Protein AF-A0A026WUU4-F1 (afdb_monomer)

Foldseek 3Di:
DDDDDDDDDDDDDDDDDDDDDDDDDDDDDDDDDDDDDDDDDDDDCPPVVVVVVVVVVVVVVVVVVVVVVVVVVVVVVVVVVVVVVVVVVVVVVVVVVVVVVVVVVVVVVVVVVVVVVVVVVVVVVVVVVVVVVVVVVVVVVVVVVVVVVVVVVVVVVVVVVVVVCCVPPVVDDDDPDDPPPVVVVVVVVVVVVVVVVVVVVVLVVLCVVQVHPDSVCSVVSVVVVVVVVVVVVVVVVVVVVVVVVVVVVVVVVVVVVVVVVVVVVVVVVD

InterPro domains:
  IPR033192 Outer dynein arm-docking complex subunit 3 [PTHR46518] (151-267)

Organism: Ooceraea biroi (NCBI:txid2015173)

Sequence (270 aa):
MEGTATELRFSTRNTGCVPQADPPDIRYPLRHSIFNWTGRAPPDTTRENEEATERAALLSRDSTACATKRNLEEIIVTASEDNRIESLEVQLEHIRMMQIKANISRMKYRSVCSELKEKSVLYASSLKDLEDGIRRQESEIKRLQARSRAEQRVAERKMELERLERMIFYTRPRDDFEIRGKSRIQAQEVAIKDELARLEDAFVKLQNATGVSRSEEVLGRFLSQQSTKDSLQKMRAATEQEKMVLEKKRQELTAEIETRKFSETKSAEQ

Solvent-accessible surface area (backbone atoms only — not comparable to full-atom values): 16017 Å² total; per-residue (Å²): 138,91,81,84,85,85,82,86,80,86,80,89,81,88,83,77,86,82,84,84,82,81,82,86,86,82,84,78,82,90,74,92,74,93,75,87,90,73,92,73,83,84,74,93,50,78,64,61,52,50,54,48,52,51,51,50,51,49,53,50,52,51,52,51,52,52,52,52,50,53,55,51,54,51,52,52,50,51,54,54,50,52,55,49,51,54,53,49,52,55,52,49,51,52,50,50,53,51,51,51,53,51,49,52,52,51,51,53,50,50,51,53,52,50,54,52,51,52,52,52,52,52,51,53,52,53,51,50,55,49,53,56,47,50,57,51,50,54,53,48,51,54,51,50,52,54,49,54,56,51,50,51,55,50,52,54,50,51,54,51,49,51,54,50,46,54,65,57,55,76,74,47,93,85,84,83,69,74,77,68,53,60,62,57,52,54,58,52,52,54,55,52,52,55,52,51,55,54,51,50,55,52,45,53,53,47,17,65,74,68,74,40,95,45,74,81,50,41,61,58,52,51,55,52,51,48,52,50,50,54,51,51,51,51,49,52,53,50,53,51,52,52,49,52,53,52,53,50,50,52,52,52,52,50,53,51,51,50,56,48,55,59,48,52,56,61,63,71,75,110

Radius of gyration: 61.89 Å; Cα contacts (8 Å, |Δi|>4): 16; chains: 1; bounding box: 118×83×167 Å

Secondary structure (DSSP, 8-state):
----------------PPPPPPPP--PPP-----------PPP--HHHHHHHHHHHHHHHHHHHHHHHHHHHHHHHHHHHHHHHHHHHHHHHHHHHHHHHHHHHHHHHHHHHHHHHHHHHHHHHHHHHHHHHHHHHHHHHHHHHHHHHHHHHHHHHHHHHHHHHHHHHHTTS---SSHHHHHHHHHHHHHHHHHHHHHHHHHHHHHHHHHT-SSHHHHHHHHHHHHHHHHHHHHHHHHHHHHHHHHHHHHHHHHHHHHHHHHHHHHHH--

pLDDT: mean 81.05, std 20.59, range [36.19, 98.81]

Structure (mmCIF, N/CA/C/O backbone):
data_AF-A0A026WUU4-F1
#
_entry.id   AF-A0A026WUU4-F1
#
loop_
_atom_site.group_PDB
_atom_site.id
_atom_site.type_symbol
_atom_site.label_atom_id
_atom_site.label_alt_id
_atom_site.label_comp_id
_atom_site.label_asym_id
_atom_site.label_entity_id
_atom_site.label_seq_id
_atom_site.pdbx_PDB_ins_code
_atom_site.Cartn_x
_atom_site.Cartn_y
_atom_site.Cartn_z
_atom_site.occupancy
_atom_site.B_iso_or_equiv
_atom_site.auth_seq_id
_atom_site.auth_comp_id
_atom_site.auth_asym_id
_atom_site.auth_atom_id
_atom_site.pdbx_PDB_model_num
ATOM 1 N N . MET A 1 1 ? 7.998 -18.751 -12.412 1.00 43.72 1 MET A N 1
ATOM 2 C CA . MET A 1 1 ? 8.009 -18.159 -13.764 1.00 43.72 1 MET A CA 1
ATOM 3 C C . MET A 1 1 ? 9.436 -17.771 -14.060 1.00 43.72 1 MET A C 1
ATOM 5 O O . MET A 1 1 ? 9.973 -16.887 -13.407 1.00 43.72 1 MET A O 1
ATOM 9 N N . GLU A 1 2 ? 10.061 -18.572 -14.911 1.00 42.28 2 GLU A N 1
ATOM 10 C CA . GLU A 1 2 ? 11.483 -18.554 -15.238 1.00 42.28 2 GLU A CA 1
ATOM 11 C C . GLU A 1 2 ? 11.794 -17.399 -16.198 1.00 42.28 2 GLU A C 1
ATOM 13 O O . GLU A 1 2 ? 11.025 -17.131 -17.120 1.00 42.28 2 GLU A O 1
ATOM 18 N N . GLY A 1 3 ? 12.909 -16.704 -15.967 1.00 47.38 3 GLY A N 1
ATOM 19 C CA . GLY A 1 3 ? 13.415 -15.633 -16.822 1.00 47.38 3 GLY A CA 1
ATOM 20 C C . GLY A 1 3 ? 14.877 -15.901 -17.152 1.00 47.38 3 GLY A C 1
ATOM 21 O O . GLY A 1 3 ? 15.753 -15.735 -16.310 1.00 47.38 3 GLY A O 1
ATOM 22 N N . THR A 1 4 ? 15.102 -16.374 -18.370 1.00 44.12 4 THR A N 1
ATOM 23 C CA . THR A 1 4 ? 16.356 -16.860 -18.953 1.00 44.12 4 THR A CA 1
ATOM 24 C C . THR A 1 4 ? 17.408 -15.763 -19.142 1.00 44.12 4 THR A C 1
ATOM 26 O O . THR A 1 4 ? 17.148 -14.742 -19.779 1.00 44.12 4 THR A O 1
ATOM 29 N N . ALA A 1 5 ? 18.624 -16.015 -18.650 1.00 44.19 5 ALA A N 1
ATOM 30 C CA . ALA A 1 5 ? 19.824 -15.233 -18.933 1.00 44.19 5 ALA A CA 1
ATOM 31 C C . ALA A 1 5 ? 20.331 -15.524 -20.358 1.00 44.19 5 ALA A C 1
ATOM 33 O O . ALA A 1 5 ? 20.432 -16.682 -20.754 1.00 44.19 5 ALA A O 1
ATOM 34 N N . THR A 1 6 ? 20.646 -14.480 -21.130 1.00 53.59 6 THR A N 1
ATOM 35 C CA . THR A 1 6 ? 21.258 -14.612 -22.464 1.00 53.59 6 THR A CA 1
ATOM 36 C C . THR A 1 6 ? 22.729 -14.217 -22.384 1.00 53.59 6 THR A C 1
ATOM 38 O O . THR A 1 6 ? 23.068 -13.072 -22.093 1.00 53.59 6 THR A O 1
ATOM 41 N N . GLU A 1 7 ? 23.582 -15.206 -22.620 1.00 37.97 7 GLU A N 1
ATOM 42 C CA . GLU A 1 7 ? 25.041 -15.163 -22.609 1.00 37.97 7 GLU A CA 1
ATOM 43 C C . GLU A 1 7 ? 25.550 -14.786 -24.017 1.00 37.97 7 GLU A C 1
ATOM 45 O O . GLU A 1 7 ? 25.205 -15.435 -25.005 1.00 37.97 7 GLU A O 1
ATOM 50 N N . LEU A 1 8 ? 26.351 -13.722 -24.137 1.00 42.88 8 LEU A N 1
ATOM 51 C CA . LEU A 1 8 ? 26.967 -13.295 -25.401 1.00 42.88 8 LEU A CA 1
ATOM 52 C C . LEU A 1 8 ? 28.378 -13.890 -25.519 1.00 42.88 8 LEU A C 1
ATOM 54 O O . LEU A 1 8 ? 29.322 -13.407 -24.896 1.00 42.88 8 LEU A O 1
ATOM 58 N N . ARG A 1 9 ? 28.524 -14.932 -26.348 1.00 37.19 9 ARG A N 1
ATOM 59 C CA . ARG A 1 9 ? 29.822 -15.474 -26.781 1.00 37.19 9 ARG A CA 1
ATOM 60 C C . ARG A 1 9 ? 30.394 -14.630 -27.922 1.00 37.19 9 ARG A C 1
ATOM 62 O O . ARG A 1 9 ? 29.775 -14.512 -28.977 1.00 37.19 9 ARG A O 1
ATOM 69 N N . PHE A 1 10 ? 31.605 -14.108 -27.739 1.00 36.19 10 PHE A N 1
ATOM 70 C CA . PHE A 1 10 ? 32.418 -13.560 -28.824 1.00 36.19 10 PHE A CA 1
ATOM 71 C C . PHE A 1 10 ? 33.087 -14.702 -29.600 1.00 36.19 10 PHE A C 1
ATOM 73 O O . PHE A 1 10 ? 33.867 -15.475 -29.049 1.00 36.19 10 PHE A O 1
ATOM 80 N N . SER A 1 11 ? 32.762 -14.800 -30.890 1.00 40.81 11 SER A N 1
ATOM 81 C CA . SER A 1 11 ? 33.399 -15.693 -31.857 1.00 40.81 11 SER A CA 1
ATOM 82 C C . SER A 1 11 ? 34.558 -14.954 -32.522 1.00 40.81 11 SER A C 1
ATOM 84 O O . SER A 1 11 ? 34.339 -14.011 -33.280 1.00 40.81 11 SER A O 1
ATOM 86 N N . THR A 1 12 ? 35.787 -15.401 -32.286 1.00 45.81 12 THR A N 1
ATOM 87 C CA . THR A 1 12 ? 36.952 -15.028 -33.093 1.00 45.81 12 THR A CA 1
ATOM 88 C C . THR A 1 12 ? 36.853 -15.721 -34.452 1.00 45.81 12 THR A C 1
ATOM 90 O O . THR A 1 12 ? 36.619 -16.929 -34.525 1.00 45.81 12 THR A O 1
ATOM 93 N N . ARG A 1 13 ? 36.992 -14.970 -35.552 1.00 41.00 13 ARG A N 1
ATOM 94 C CA . ARG A 1 13 ? 37.201 -15.552 -36.882 1.00 41.00 13 ARG A CA 1
ATOM 95 C C . ARG A 1 13 ? 38.549 -15.147 -37.448 1.00 41.00 13 ARG A C 1
ATOM 97 O O . ARG A 1 13 ? 38.903 -13.979 -37.535 1.00 41.00 13 ARG A O 1
ATOM 104 N N . ASN A 1 14 ? 39.228 -16.220 -37.805 1.00 43.28 14 ASN A N 1
ATOM 105 C CA . ASN A 1 14 ? 40.474 -16.394 -38.504 1.00 43.28 14 ASN A CA 1
ATOM 106 C C . ASN A 1 14 ? 40.267 -16.103 -40.003 1.00 43.28 14 ASN A C 1
ATOM 108 O O . ASN A 1 14 ? 39.332 -16.643 -40.595 1.00 43.28 14 ASN A O 1
ATOM 112 N N . THR A 1 15 ? 41.139 -15.305 -40.610 1.00 45.88 15 THR A N 1
ATOM 113 C CA . THR A 1 15 ? 41.332 -15.164 -42.066 1.00 45.88 15 THR A CA 1
ATOM 114 C C . THR A 1 15 ? 42.782 -14.715 -42.240 1.00 45.88 15 THR A C 1
ATOM 116 O O . THR A 1 15 ? 43.185 -13.761 -41.589 1.00 45.88 15 THR A O 1
ATOM 119 N N . GLY A 1 16 ? 43.654 -15.310 -43.034 1.00 38.50 16 GLY A N 1
ATOM 120 C CA . GLY A 1 16 ? 43.516 -16.257 -44.129 1.00 38.50 16 GLY A CA 1
ATOM 121 C C . GLY A 1 16 ? 44.772 -16.048 -44.980 1.00 38.50 16 GLY A C 1
ATOM 122 O O . GLY A 1 16 ? 45.159 -14.911 -45.232 1.00 38.50 16 GLY A O 1
ATOM 123 N N . CYS A 1 17 ? 45.458 -17.138 -45.306 1.00 40.59 17 CYS A N 1
ATOM 124 C CA . CYS A 1 17 ? 46.763 -17.185 -45.957 1.00 40.59 17 CYS A CA 1
ATOM 125 C C . CYS A 1 17 ? 46.821 -16.427 -47.297 1.00 40.59 17 CYS A C 1
ATOM 127 O O . CYS A 1 17 ? 45.909 -16.524 -48.115 1.00 40.59 17 CYS A O 1
ATOM 129 N N . VAL A 1 18 ? 47.941 -15.741 -47.533 1.00 51.62 18 VAL A N 1
ATOM 130 C CA . VAL A 1 18 ? 48.331 -15.170 -48.831 1.00 51.62 18 VAL A CA 1
ATOM 131 C C . VAL A 1 18 ? 48.914 -16.293 -49.704 1.00 51.62 18 VAL A C 1
ATOM 133 O O . VAL A 1 18 ? 49.783 -17.016 -49.213 1.00 51.62 18 VAL A O 1
ATOM 136 N N . PRO A 1 19 ? 48.496 -16.469 -50.972 1.00 49.97 19 PRO A N 1
ATOM 137 C CA . PRO A 1 19 ? 49.171 -17.380 -51.884 1.00 49.97 19 PRO A CA 1
ATOM 138 C C . PRO A 1 19 ? 50.425 -16.730 -52.481 1.00 49.97 19 PRO A C 1
ATOM 140 O O . PRO A 1 19 ? 50.387 -15.625 -53.020 1.00 49.97 19 PRO A O 1
ATOM 143 N N . GLN A 1 20 ? 51.533 -17.457 -52.381 1.00 47.34 20 GLN A N 1
ATOM 144 C CA . GLN A 1 20 ? 52.821 -17.171 -52.999 1.00 47.34 20 GLN A CA 1
ATOM 145 C C . GLN A 1 20 ? 52.765 -17.600 -54.473 1.00 47.34 20 GLN A C 1
ATOM 147 O O . GLN A 1 20 ? 52.447 -18.749 -54.767 1.00 47.34 20 GLN A O 1
ATOM 152 N N . ALA A 1 21 ? 53.008 -16.666 -55.394 1.00 43.59 21 ALA A N 1
ATOM 153 C CA . ALA A 1 21 ? 53.047 -16.937 -56.827 1.00 43.59 21 ALA A CA 1
ATOM 154 C C . ALA A 1 21 ? 54.457 -17.390 -57.245 1.00 43.59 21 ALA A C 1
ATOM 156 O O . ALA A 1 21 ? 55.432 -16.671 -57.019 1.00 43.59 21 ALA A O 1
ATOM 157 N N . ASP A 1 22 ? 54.546 -18.572 -57.854 1.00 49.81 22 ASP A N 1
ATOM 158 C CA . ASP A 1 22 ? 55.762 -19.106 -58.471 1.00 49.81 22 ASP A CA 1
ATOM 159 C C . ASP A 1 22 ? 56.099 -18.370 -59.789 1.00 49.81 22 ASP A C 1
ATOM 161 O O . ASP A 1 22 ? 55.190 -17.966 -60.523 1.00 49.81 22 ASP A O 1
ATOM 165 N N . PRO A 1 23 ? 57.389 -18.206 -60.141 1.00 58.97 23 PRO A N 1
ATOM 166 C CA . PRO A 1 23 ? 57.804 -17.633 -61.421 1.00 58.97 23 PRO A CA 1
ATOM 167 C C . PRO A 1 23 ? 57.721 -18.665 -62.567 1.00 58.97 23 PRO A C 1
ATOM 169 O O . PRO A 1 23 ? 57.939 -19.857 -62.338 1.00 58.97 23 PRO A O 1
ATOM 172 N N . PRO A 1 24 ? 57.464 -18.246 -63.822 1.00 51.00 24 PRO A N 1
ATOM 173 C CA . PRO A 1 24 ? 57.418 -19.170 -64.948 1.00 51.00 24 PRO A CA 1
ATOM 174 C C . PRO A 1 24 ? 58.821 -19.625 -65.382 1.00 51.00 24 PRO A C 1
ATOM 176 O O . PRO A 1 24 ? 59.702 -18.822 -65.691 1.00 51.00 24 PRO A O 1
ATOM 179 N N . ASP A 1 25 ? 58.975 -20.945 -65.449 1.00 50.34 25 ASP A N 1
ATOM 180 C CA . ASP A 1 25 ? 60.107 -21.691 -65.998 1.00 50.34 25 ASP A CA 1
ATOM 181 C C . ASP A 1 25 ? 60.058 -21.634 -67.541 1.00 50.34 25 ASP A C 1
ATOM 183 O O . ASP A 1 25 ? 59.222 -22.284 -68.173 1.00 50.34 25 ASP A O 1
ATOM 187 N N . ILE A 1 26 ? 60.918 -20.825 -68.174 1.00 44.50 26 ILE A N 1
ATOM 188 C CA . ILE A 1 26 ? 61.037 -20.763 -69.642 1.00 44.50 26 ILE A CA 1
ATOM 189 C C . ILE A 1 26 ? 62.287 -21.535 -70.075 1.00 44.50 26 ILE A C 1
ATOM 191 O O . ILE A 1 26 ? 63.388 -20.994 -70.177 1.00 44.50 26 ILE A O 1
ATOM 195 N N . ARG A 1 27 ? 62.096 -22.823 -70.378 1.00 43.31 27 ARG A N 1
ATOM 196 C CA . ARG A 1 27 ? 63.053 -23.633 -71.144 1.00 43.31 27 ARG A CA 1
ATOM 197 C C . ARG A 1 27 ? 62.927 -23.312 -72.633 1.00 43.31 27 ARG A C 1
ATOM 199 O O . ARG A 1 27 ? 61.901 -23.603 -73.242 1.00 43.31 27 ARG A O 1
ATOM 206 N N . TYR A 1 28 ? 63.996 -22.809 -73.245 1.00 44.69 28 TYR A N 1
ATOM 207 C CA . TYR A 1 28 ? 64.154 -22.801 -74.702 1.00 44.69 28 TYR A CA 1
ATOM 208 C C . TYR A 1 28 ? 64.935 -24.046 -75.157 1.00 44.69 28 TYR A C 1
ATOM 210 O O . TYR A 1 28 ? 65.997 -24.326 -74.597 1.00 44.69 28 TYR A O 1
ATOM 218 N N . PRO A 1 29 ? 64.487 -24.786 -76.187 1.00 50.53 29 PRO A N 1
ATOM 219 C CA . PRO A 1 29 ? 65.320 -25.788 -76.837 1.00 50.53 29 PRO A CA 1
ATOM 220 C C . PRO A 1 29 ? 66.257 -25.134 -77.865 1.00 50.53 29 PRO A C 1
ATOM 222 O O . PRO A 1 29 ? 65.811 -24.455 -78.791 1.00 50.53 29 PRO A O 1
ATOM 225 N N . LEU A 1 30 ? 67.561 -25.408 -77.739 1.00 50.12 30 LEU A N 1
ATOM 226 C CA . LEU A 1 30 ? 68.532 -25.229 -78.818 1.00 50.12 30 LEU A CA 1
ATOM 227 C C . LEU A 1 30 ? 68.093 -26.063 -80.032 1.00 50.12 30 LEU A C 1
ATOM 229 O O . LEU A 1 30 ? 68.140 -27.293 -79.996 1.00 50.12 30 LEU A O 1
ATOM 233 N N . ARG A 1 31 ? 67.744 -25.405 -81.141 1.00 41.53 31 ARG A N 1
ATOM 234 C CA . ARG A 1 31 ? 67.799 -26.015 -82.473 1.00 41.53 31 ARG A CA 1
ATOM 235 C C . ARG A 1 31 ? 68.904 -25.350 -83.276 1.00 41.53 31 ARG A C 1
ATOM 237 O O . ARG A 1 31 ? 68.814 -24.188 -83.651 1.00 41.53 31 ARG A O 1
ATOM 244 N N . HIS A 1 32 ? 69.941 -26.138 -83.530 1.00 45.38 32 HIS A N 1
ATOM 245 C CA . HIS A 1 32 ? 70.916 -25.891 -84.577 1.00 45.38 32 HIS A CA 1
ATOM 246 C C . HIS A 1 32 ? 70.192 -25.912 -85.927 1.00 45.38 32 HIS A C 1
ATOM 248 O O . HIS A 1 32 ? 69.568 -26.913 -86.276 1.00 45.38 32 HIS A O 1
ATOM 254 N N . SER A 1 33 ? 70.294 -24.823 -86.685 1.00 41.16 33 SER A N 1
ATOM 255 C CA . SER A 1 33 ? 69.996 -24.818 -88.114 1.00 41.16 33 SER A CA 1
ATOM 256 C C . SER A 1 33 ? 71.178 -24.194 -88.837 1.00 41.16 33 SER A C 1
ATOM 258 O O . SER A 1 33 ? 71.424 -22.995 -88.754 1.00 41.16 33 SER A O 1
ATOM 260 N N . ILE A 1 34 ? 71.921 -25.058 -89.518 1.00 47.62 34 ILE A N 1
ATOM 261 C CA . ILE A 1 34 ? 72.961 -24.727 -90.485 1.00 47.62 34 ILE A CA 1
ATOM 262 C C . ILE A 1 34 ? 72.256 -24.056 -91.668 1.00 47.62 34 ILE A C 1
ATOM 264 O O . ILE A 1 34 ? 71.365 -24.661 -92.264 1.00 47.62 34 ILE A O 1
ATOM 268 N N . PHE A 1 35 ? 72.621 -22.817 -92.001 1.00 38.09 35 PHE A N 1
ATOM 269 C CA . PHE A 1 35 ? 72.158 -22.165 -93.225 1.00 38.09 35 PHE A CA 1
ATOM 270 C C . PHE A 1 35 ? 73.345 -21.597 -93.998 1.00 38.09 35 PHE A C 1
ATOM 272 O O . PHE A 1 35 ? 74.194 -20.893 -93.453 1.00 38.09 35 PHE A O 1
ATOM 279 N N . ASN A 1 36 ? 73.402 -21.987 -95.268 1.00 44.12 36 ASN A N 1
ATOM 280 C CA . ASN A 1 36 ? 74.506 -21.760 -96.185 1.00 44.12 36 ASN A CA 1
ATOM 281 C C . ASN A 1 36 ? 74.718 -20.273 -96.484 1.00 44.12 36 ASN A C 1
ATOM 283 O O . ASN A 1 36 ? 73.794 -19.546 -96.845 1.00 44.12 36 ASN A O 1
ATOM 287 N N . TRP A 1 37 ? 75.982 -19.869 -96.393 1.00 38.69 37 TRP A N 1
ATOM 288 C CA . TRP A 1 37 ? 76.514 -18.600 -96.866 1.00 38.69 37 TRP A CA 1
ATOM 289 C C . TRP A 1 37 ? 76.716 -18.682 -98.384 1.00 38.69 37 TRP A C 1
ATOM 291 O O . TRP A 1 37 ? 77.588 -19.406 -98.862 1.00 38.69 37 TRP A O 1
ATOM 301 N N . THR A 1 38 ? 75.936 -17.927 -99.154 1.00 40.34 38 THR A N 1
ATOM 302 C CA . THR A 1 38 ? 76.287 -17.583 -100.537 1.00 40.34 38 THR A CA 1
ATOM 303 C C . THR A 1 38 ? 76.313 -16.074 -100.657 1.00 40.34 38 THR A C 1
ATOM 305 O O . THR A 1 38 ? 75.294 -15.412 -100.456 1.00 40.34 38 THR A O 1
ATOM 308 N N . GLY A 1 39 ? 77.504 -15.553 -100.946 1.00 47.62 39 GLY A N 1
ATOM 309 C CA . GLY A 1 39 ? 77.784 -14.133 -101.048 1.00 47.62 39 GLY A CA 1
ATOM 310 C C . GLY A 1 39 ? 76.880 -13.418 -102.046 1.00 47.62 39 GLY A C 1
ATOM 311 O O . GLY A 1 39 ? 76.666 -13.868 -103.173 1.00 47.62 39 GLY A O 1
ATOM 312 N N . ARG A 1 40 ? 76.392 -12.257 -101.620 1.00 40.72 40 ARG A N 1
ATOM 313 C CA . ARG A 1 40 ? 75.888 -11.207 -102.496 1.00 40.72 40 ARG A CA 1
ATOM 314 C C . ARG A 1 40 ? 76.276 -9.863 -101.872 1.00 40.72 40 ARG A C 1
ATOM 316 O O . ARG A 1 40 ? 76.184 -9.699 -100.660 1.00 40.72 40 ARG A O 1
ATOM 323 N N . ALA A 1 41 ? 76.815 -8.982 -102.709 1.00 47.00 41 ALA A N 1
ATOM 324 C CA . ALA A 1 41 ? 77.434 -7.708 -102.354 1.00 47.00 41 ALA A CA 1
ATOM 325 C C . ALA A 1 41 ? 76.510 -6.783 -101.528 1.00 47.00 41 ALA A C 1
ATOM 327 O O . ALA A 1 41 ? 75.294 -6.819 -101.735 1.00 47.00 41 ALA A O 1
ATOM 328 N N . PRO A 1 42 ? 77.068 -5.950 -100.628 1.00 49.34 42 PRO A N 1
ATOM 329 C CA . PRO A 1 42 ? 76.290 -5.033 -99.802 1.00 49.34 42 PRO A CA 1
ATOM 330 C C . PRO A 1 42 ? 75.793 -3.842 -100.641 1.00 49.34 42 PRO A C 1
ATOM 332 O O . PRO A 1 42 ? 76.607 -3.210 -101.319 1.00 49.34 42 PRO A O 1
ATOM 335 N N . PRO A 1 43 ? 74.492 -3.502 -100.617 1.00 49.03 43 PRO A N 1
ATOM 336 C CA . PRO A 1 43 ? 74.054 -2.164 -100.977 1.00 49.03 43 PRO A CA 1
ATOM 337 C C . PRO A 1 43 ? 74.395 -1.189 -99.835 1.00 49.03 43 PRO A C 1
ATOM 339 O O . PRO A 1 43 ? 74.596 -1.586 -98.690 1.00 49.03 43 PRO A O 1
ATOM 342 N N . ASP A 1 44 ? 74.508 0.088 -100.168 1.00 52.44 44 ASP A N 1
ATOM 343 C CA . ASP A 1 44 ? 74.914 1.182 -99.286 1.00 52.44 44 ASP A CA 1
ATOM 344 C C . ASP A 1 44 ? 73.816 1.483 -98.235 1.00 52.44 44 ASP A C 1
ATOM 346 O O . ASP A 1 44 ? 72.840 2.173 -98.518 1.00 52.44 44 ASP A O 1
ATOM 350 N N . THR A 1 45 ? 73.915 0.892 -97.034 1.00 52.16 45 THR A N 1
ATOM 351 C CA . THR A 1 45 ? 72.855 0.884 -95.992 1.00 52.16 45 THR A CA 1
ATOM 352 C C . THR A 1 45 ? 73.097 1.832 -94.810 1.00 52.16 45 THR A C 1
ATOM 354 O O . THR A 1 45 ? 72.454 1.696 -93.769 1.00 52.16 45 THR A O 1
ATOM 357 N N . THR A 1 46 ? 74.022 2.789 -94.911 1.00 52.12 46 THR A N 1
ATOM 358 C CA . THR A 1 46 ? 74.335 3.706 -93.790 1.00 52.12 46 THR A CA 1
ATOM 359 C C . THR A 1 46 ? 73.211 4.693 -93.472 1.00 52.12 46 THR A C 1
ATOM 361 O O . THR A 1 46 ? 73.129 5.171 -92.352 1.00 52.12 46 THR A O 1
ATOM 364 N N . ARG A 1 47 ? 72.298 4.950 -94.417 1.00 54.66 47 ARG A N 1
ATOM 365 C CA . ARG A 1 47 ? 71.135 5.822 -94.199 1.00 54.66 47 ARG A CA 1
ATOM 366 C C . ARG A 1 47 ? 69.883 5.065 -93.736 1.00 54.66 47 ARG A C 1
ATOM 368 O O . ARG A 1 47 ? 69.122 5.567 -92.919 1.00 54.66 47 ARG A O 1
ATOM 375 N N . GLU A 1 48 ? 69.678 3.838 -94.217 1.00 55.16 48 GLU A N 1
ATOM 376 C CA . GLU A 1 48 ? 68.535 3.008 -93.804 1.00 55.16 48 GLU A CA 1
ATOM 377 C C . GLU A 1 48 ? 68.703 2.440 -92.387 1.00 55.16 48 GLU A C 1
ATOM 379 O O . GLU A 1 48 ? 67.709 2.259 -91.683 1.00 55.16 48 GLU A O 1
ATOM 384 N N . ASN A 1 49 ? 69.941 2.184 -91.937 1.00 58.50 49 ASN A N 1
ATOM 385 C CA . ASN A 1 49 ? 70.185 1.719 -90.570 1.00 58.50 49 ASN A CA 1
ATOM 386 C C . ASN A 1 49 ? 69.969 2.830 -89.524 1.00 58.50 49 ASN A C 1
ATOM 388 O O . ASN A 1 49 ? 69.449 2.535 -88.450 1.00 58.50 49 ASN A O 1
ATOM 392 N N . GLU A 1 50 ? 70.281 4.084 -89.866 1.00 61.69 50 GLU A N 1
ATOM 393 C CA . GLU A 1 50 ? 70.122 5.261 -89.014 1.00 61.69 50 GLU A CA 1
ATOM 394 C C . GLU A 1 50 ? 68.632 5.590 -88.867 1.00 61.69 50 GLU A C 1
ATOM 396 O O . GLU A 1 50 ? 68.123 5.679 -87.746 1.00 61.69 50 GLU A O 1
ATOM 401 N N . GLU A 1 51 ? 67.888 5.580 -89.982 1.00 65.00 51 GLU A N 1
ATOM 402 C CA . GLU A 1 51 ? 66.424 5.678 -89.977 1.00 65.00 51 GLU A CA 1
ATOM 403 C C . GLU A 1 51 ? 65.762 4.517 -89.209 1.00 65.00 51 GLU A C 1
ATOM 405 O O . GLU A 1 51 ? 64.765 4.723 -88.515 1.00 65.00 51 GLU A O 1
ATOM 410 N N . ALA A 1 52 ? 66.298 3.293 -89.283 1.00 68.25 52 ALA A N 1
ATOM 411 C CA . ALA A 1 52 ? 65.777 2.158 -88.519 1.00 68.25 52 ALA A CA 1
ATOM 412 C C . ALA A 1 52 ? 66.039 2.302 -87.009 1.00 68.25 52 ALA A C 1
ATOM 414 O O . ALA A 1 52 ? 65.153 2.001 -86.205 1.00 68.25 52 ALA A O 1
ATOM 415 N N . THR A 1 53 ? 67.213 2.800 -86.610 1.00 72.25 53 THR A N 1
ATOM 416 C CA . THR A 1 53 ? 67.523 3.083 -85.201 1.00 72.25 53 THR A CA 1
ATOM 417 C C . THR A 1 53 ? 66.715 4.251 -84.645 1.00 72.25 53 THR A C 1
ATOM 419 O O . THR A 1 53 ? 66.223 4.155 -83.521 1.00 72.25 53 THR A O 1
ATOM 422 N N . GLU A 1 54 ? 66.488 5.311 -85.425 1.00 71.38 54 GLU A N 1
ATOM 423 C CA . GLU A 1 54 ? 65.627 6.426 -85.021 1.00 71.38 54 GLU A CA 1
ATOM 424 C C . GLU A 1 54 ? 64.167 5.987 -84.883 1.00 71.38 54 GLU A C 1
ATOM 426 O O . GLU A 1 54 ? 63.522 6.298 -83.881 1.00 71.38 54 GLU A O 1
ATOM 431 N N . ARG A 1 55 ? 63.648 5.182 -85.821 1.00 73.69 55 ARG A N 1
ATOM 432 C CA . ARG A 1 55 ? 62.297 4.605 -85.715 1.00 73.69 55 ARG A CA 1
ATOM 433 C C . ARG A 1 55 ? 62.169 3.665 -84.516 1.00 73.69 55 ARG A C 1
ATOM 435 O O . ARG A 1 55 ? 61.153 3.710 -83.828 1.00 73.69 55 ARG A O 1
ATOM 442 N N . ALA A 1 56 ? 63.184 2.856 -84.213 1.00 72.81 56 ALA A N 1
ATOM 443 C CA . ALA A 1 56 ? 63.189 2.005 -83.021 1.00 72.81 56 ALA A CA 1
ATOM 444 C C . ALA A 1 56 ? 63.232 2.824 -81.717 1.00 72.81 56 ALA A C 1
ATOM 446 O O . ALA A 1 56 ? 62.528 2.500 -80.758 1.00 72.81 56 ALA A O 1
ATOM 447 N N . ALA A 1 57 ? 64.006 3.913 -81.680 1.00 72.00 57 ALA A N 1
ATOM 448 C CA . ALA A 1 57 ? 64.048 4.829 -80.543 1.00 72.00 57 ALA A CA 1
ATOM 449 C C . ALA A 1 57 ? 62.714 5.569 -80.349 1.00 72.00 57 ALA A C 1
ATOM 451 O O . ALA A 1 57 ? 62.260 5.710 -79.214 1.00 72.00 57 ALA A O 1
ATOM 452 N N . LEU A 1 58 ? 62.055 5.988 -81.435 1.00 69.69 58 LEU A N 1
ATOM 453 C CA . LEU A 1 58 ? 60.718 6.588 -81.397 1.00 69.69 58 LEU A CA 1
ATOM 454 C C . LEU A 1 58 ? 59.663 5.586 -80.917 1.00 69.69 58 LEU A C 1
ATOM 456 O O . LEU A 1 58 ? 58.933 5.894 -79.985 1.00 69.69 58 LEU A O 1
ATOM 460 N N . LEU A 1 59 ? 59.651 4.356 -81.438 1.00 70.06 59 LEU A N 1
ATOM 461 C CA . LEU A 1 59 ? 58.732 3.306 -80.980 1.00 70.06 59 LEU A CA 1
ATOM 462 C C . LEU A 1 59 ? 58.956 2.923 -79.506 1.00 70.06 59 LEU A C 1
ATOM 464 O O . LEU A 1 59 ? 57.999 2.643 -78.788 1.00 70.06 59 LEU A O 1
ATOM 468 N N . SER A 1 60 ? 60.203 2.939 -79.026 1.00 73.31 60 SER A N 1
ATOM 469 C CA . SER A 1 60 ? 60.532 2.724 -77.609 1.00 73.31 60 SER A CA 1
ATOM 470 C C . SER A 1 60 ? 60.062 3.887 -76.724 1.00 73.31 60 SER A C 1
ATOM 472 O O . SER A 1 60 ? 59.487 3.673 -75.651 1.00 73.31 60 SER A O 1
ATOM 474 N N . ARG A 1 61 ? 60.227 5.132 -77.190 1.00 69.31 61 ARG A N 1
ATOM 475 C CA . ARG A 1 61 ? 59.680 6.328 -76.528 1.00 69.31 61 ARG A CA 1
ATOM 476 C C . ARG A 1 61 ? 58.152 6.307 -76.499 1.00 69.31 61 ARG A C 1
ATOM 478 O O . ARG A 1 61 ? 57.568 6.583 -75.457 1.00 69.31 61 ARG A O 1
ATOM 485 N N . ASP A 1 62 ? 57.511 5.883 -77.580 1.00 71.50 62 ASP A N 1
ATOM 486 C CA . ASP A 1 62 ? 56.055 5.767 -77.659 1.00 71.50 62 ASP A CA 1
ATOM 487 C C . ASP A 1 62 ? 55.536 4.620 -76.779 1.00 71.50 62 ASP A C 1
ATOM 489 O O . ASP A 1 62 ? 54.522 4.766 -76.095 1.00 71.50 62 ASP A O 1
ATOM 493 N N . SER A 1 63 ? 56.261 3.499 -76.703 1.00 78.94 63 SER A N 1
ATOM 494 C CA . SER A 1 63 ? 55.934 2.374 -75.818 1.00 78.94 63 SER A CA 1
ATOM 495 C C . SER A 1 63 ? 56.072 2.739 -74.337 1.00 78.94 63 SER A C 1
ATOM 497 O O . SER A 1 63 ? 55.212 2.386 -73.528 1.00 78.94 63 SER A O 1
ATOM 499 N N . THR A 1 64 ? 57.132 3.460 -73.965 1.00 78.81 64 THR A N 1
ATOM 500 C CA . THR A 1 64 ? 57.333 3.934 -72.586 1.00 78.81 64 THR A CA 1
ATOM 501 C C . THR A 1 64 ? 56.306 5.000 -72.207 1.00 78.81 64 THR A C 1
ATOM 503 O O . THR A 1 64 ? 55.747 4.923 -71.116 1.00 78.81 64 THR A O 1
ATOM 506 N N . ALA A 1 65 ? 55.962 5.915 -73.119 1.00 79.69 65 ALA A N 1
ATOM 507 C CA . ALA A 1 65 ? 54.880 6.883 -72.928 1.00 79.69 65 ALA A CA 1
ATOM 508 C C . ALA A 1 65 ? 53.501 6.209 -72.781 1.00 79.69 65 ALA A C 1
ATOM 510 O O . ALA A 1 65 ? 52.684 6.613 -71.953 1.00 79.69 65 ALA A O 1
ATOM 511 N N . CYS A 1 66 ? 53.237 5.143 -73.542 1.00 79.88 66 CYS A N 1
ATOM 512 C CA . CYS A 1 66 ? 52.006 4.366 -73.404 1.00 79.88 66 CYS A CA 1
ATOM 513 C C . CYS A 1 66 ? 51.935 3.605 -72.070 1.00 79.88 66 CYS A C 1
ATOM 515 O O . CYS A 1 66 ? 50.851 3.470 -71.504 1.00 79.88 66 CYS A O 1
ATOM 517 N N . ALA A 1 67 ? 53.060 3.099 -71.560 1.00 80.88 67 ALA A N 1
ATOM 518 C CA . ALA A 1 67 ? 53.115 2.430 -70.261 1.00 80.88 67 ALA A CA 1
ATOM 519 C C . ALA A 1 67 ? 52.918 3.417 -69.097 1.00 80.88 67 ALA A C 1
ATOM 521 O O . ALA A 1 67 ? 52.116 3.156 -68.203 1.00 80.88 67 ALA A O 1
ATOM 522 N N . THR A 1 68 ? 53.578 4.580 -69.132 1.00 86.25 68 THR A N 1
ATOM 523 C CA . THR A 1 68 ? 53.407 5.613 -68.096 1.00 86.25 68 THR A CA 1
ATOM 524 C C . THR A 1 68 ? 51.990 6.172 -68.077 1.00 86.25 68 THR A C 1
ATOM 526 O O . THR A 1 68 ? 51.439 6.363 -66.996 1.00 86.25 68 THR A O 1
ATOM 529 N N . LYS A 1 69 ? 51.359 6.360 -69.243 1.00 88.56 69 LYS A N 1
ATOM 530 C CA . LYS A 1 69 ? 49.955 6.783 -69.333 1.00 88.56 69 LYS A CA 1
ATOM 531 C C . LYS A 1 69 ? 49.007 5.809 -68.623 1.00 88.56 69 LYS A C 1
ATOM 533 O O . LYS A 1 69 ? 48.203 6.257 -67.814 1.00 88.56 69 LYS A O 1
ATOM 538 N N . ARG A 1 70 ? 49.126 4.499 -68.876 1.00 84.94 70 ARG A N 1
ATOM 539 C CA . ARG A 1 70 ? 48.280 3.486 -68.212 1.00 84.94 70 ARG A CA 1
ATOM 540 C C . ARG A 1 70 ? 48.485 3.461 -66.698 1.00 84.94 70 ARG A C 1
ATOM 542 O O . ARG A 1 70 ? 47.509 3.430 -65.961 1.00 84.94 70 ARG A O 1
ATOM 549 N N . ASN A 1 71 ? 49.735 3.544 -66.240 1.00 87.25 71 ASN A N 1
ATOM 550 C CA . ASN A 1 71 ? 50.039 3.578 -64.807 1.00 87.25 71 ASN A CA 1
ATOM 551 C C . ASN A 1 71 ? 49.437 4.818 -64.125 1.00 87.25 71 ASN A C 1
ATOM 553 O O . ASN A 1 71 ? 48.939 4.732 -63.008 1.00 87.25 71 ASN A O 1
ATOM 557 N N . LEU A 1 72 ? 49.464 5.979 -64.788 1.00 87.50 72 LEU A N 1
ATOM 558 C CA . LEU A 1 72 ? 48.846 7.199 -64.263 1.00 87.50 72 LEU A CA 1
ATOM 559 C C . LEU A 1 72 ? 47.317 7.095 -64.217 1.00 87.50 72 LEU A C 1
ATOM 561 O O . LEU A 1 72 ? 46.715 7.543 -63.246 1.00 87.50 72 LEU A O 1
ATOM 565 N N . GLU A 1 73 ? 46.691 6.496 -65.233 1.00 89.38 73 GLU A N 1
ATOM 566 C CA . GLU A 1 73 ? 45.245 6.238 -65.247 1.00 89.38 73 GLU A CA 1
ATOM 567 C C . GLU A 1 73 ? 44.828 5.319 -64.087 1.00 89.38 73 GLU A C 1
ATOM 569 O O . GLU A 1 73 ? 43.855 5.620 -63.397 1.00 89.38 73 GLU A O 1
ATOM 574 N N . GLU A 1 74 ? 45.594 4.261 -63.809 1.00 89.56 74 GLU A N 1
ATOM 575 C CA . GLU A 1 74 ? 45.363 3.364 -62.669 1.00 89.56 74 GLU A CA 1
ATOM 576 C C . GLU A 1 74 ? 45.493 4.095 -61.324 1.00 89.56 74 GLU A C 1
ATOM 578 O O . GLU A 1 74 ? 44.597 4.004 -60.489 1.00 89.56 74 GLU A O 1
ATOM 583 N N . ILE A 1 75 ? 46.545 4.901 -61.136 1.00 89.94 75 ILE A N 1
ATOM 584 C CA . ILE A 1 75 ? 46.737 5.699 -59.912 1.00 89.94 75 ILE A CA 1
ATOM 585 C C . ILE A 1 75 ? 45.571 6.674 -59.691 1.00 89.94 75 ILE A C 1
ATOM 587 O O . ILE A 1 75 ? 45.124 6.845 -58.558 1.00 89.94 75 ILE A O 1
ATOM 591 N N . ILE A 1 76 ? 45.063 7.308 -60.753 1.00 89.81 76 ILE A N 1
ATOM 592 C CA . ILE A 1 76 ? 43.920 8.230 -60.664 1.00 89.81 76 ILE A CA 1
ATOM 593 C C . ILE A 1 76 ? 42.652 7.486 -60.234 1.00 89.81 76 ILE A C 1
ATOM 595 O O . ILE A 1 76 ? 41.910 7.994 -59.391 1.00 89.81 76 ILE A O 1
ATOM 599 N N . VAL A 1 77 ? 42.403 6.295 -60.790 1.00 91.12 77 VAL A N 1
ATOM 600 C CA . VAL A 1 77 ? 41.246 5.471 -60.412 1.00 91.12 77 VAL A CA 1
ATOM 601 C C . VAL A 1 77 ? 41.352 5.049 -58.949 1.00 91.12 77 VAL A C 1
ATOM 603 O O . VAL A 1 77 ? 40.425 5.334 -58.192 1.00 91.12 77 VAL A O 1
ATOM 606 N N . THR A 1 78 ? 42.486 4.492 -58.519 1.00 90.06 78 THR A N 1
ATOM 607 C CA . THR A 1 78 ? 42.703 4.080 -57.122 1.00 90.06 78 THR A CA 1
ATOM 608 C C . THR A 1 78 ? 42.550 5.258 -56.160 1.00 90.06 78 THR A C 1
ATOM 610 O O . THR A 1 78 ? 41.793 5.176 -55.199 1.00 90.06 78 THR A O 1
ATOM 613 N N . ALA A 1 79 ? 43.148 6.415 -56.469 1.00 89.94 79 ALA A N 1
ATOM 614 C CA . ALA A 1 79 ? 42.982 7.618 -55.654 1.00 89.94 79 ALA A CA 1
ATOM 615 C C . ALA A 1 79 ? 41.516 8.093 -55.593 1.00 89.94 79 ALA A C 1
ATOM 617 O O . ALA A 1 79 ? 41.070 8.630 -54.578 1.00 89.94 79 ALA A O 1
ATOM 618 N N . SER A 1 80 ? 40.737 7.915 -56.665 1.00 91.81 80 SER A N 1
ATOM 619 C CA . SER A 1 80 ? 39.305 8.245 -56.664 1.00 91.81 80 SER A CA 1
ATOM 620 C C . SER A 1 80 ? 38.486 7.304 -55.771 1.00 91.81 80 SER A C 1
ATOM 622 O O . SER A 1 80 ? 37.545 7.748 -55.108 1.00 91.81 80 SER A O 1
ATOM 624 N N . GLU A 1 81 ? 38.860 6.026 -55.717 1.00 93.38 81 GLU A N 1
ATOM 625 C CA . GLU A 1 81 ? 38.229 5.021 -54.863 1.00 93.38 81 GLU A CA 1
ATOM 626 C C . GLU A 1 81 ? 38.583 5.242 -53.391 1.00 93.38 81 GLU A C 1
ATOM 628 O O . GLU A 1 81 ? 37.682 5.236 -52.552 1.00 93.38 81 GLU A O 1
ATOM 633 N N . ASP A 1 82 ? 39.842 5.556 -53.087 1.00 93.38 82 ASP A N 1
ATOM 634 C CA . ASP A 1 82 ? 40.304 5.873 -51.732 1.00 93.38 82 ASP A CA 1
ATOM 635 C C . ASP A 1 82 ? 39.557 7.085 -51.149 1.00 93.38 82 ASP A C 1
ATOM 637 O O . ASP A 1 82 ? 39.028 7.022 -50.039 1.00 93.38 82 ASP A O 1
ATOM 641 N N . ASN A 1 83 ? 39.388 8.155 -51.936 1.00 94.19 83 ASN A N 1
ATOM 642 C CA . ASN A 1 83 ? 38.592 9.324 -51.534 1.00 94.19 83 ASN A CA 1
ATOM 643 C C . ASN A 1 83 ? 37.122 8.965 -51.246 1.00 94.19 83 ASN A C 1
ATOM 645 O O . ASN A 1 83 ? 36.471 9.542 -50.368 1.00 94.19 83 ASN A O 1
ATOM 649 N N . ARG A 1 84 ? 36.563 8.012 -52.001 1.00 96.62 84 ARG A N 1
ATOM 650 C CA . ARG A 1 84 ? 35.195 7.530 -51.786 1.00 96.62 84 ARG A CA 1
ATOM 651 C C . ARG A 1 84 ? 35.098 6.692 -50.513 1.00 96.62 84 ARG A C 1
ATOM 653 O O . ARG A 1 84 ? 34.105 6.826 -49.798 1.00 96.62 84 ARG A O 1
ATOM 660 N N . ILE A 1 85 ? 36.089 5.848 -50.235 1.00 95.75 85 ILE A N 1
ATOM 661 C CA . ILE A 1 85 ? 36.167 5.061 -49.000 1.00 95.75 85 ILE A CA 1
ATOM 662 C C . ILE A 1 85 ? 36.231 6.003 -47.796 1.00 95.75 85 ILE A C 1
ATOM 664 O O . ILE A 1 85 ? 35.378 5.896 -46.916 1.00 95.75 85 ILE A O 1
ATOM 668 N N . GLU A 1 86 ? 37.132 6.987 -47.809 1.00 96.31 86 GLU A N 1
ATOM 669 C CA . GLU A 1 86 ? 37.267 7.972 -46.728 1.00 96.31 86 GLU A CA 1
ATOM 670 C C . GLU A 1 86 ? 35.942 8.716 -46.475 1.00 96.31 86 GLU A C 1
ATOM 672 O O . GLU A 1 86 ? 35.476 8.837 -45.339 1.00 96.31 86 GLU A O 1
ATOM 677 N N . SER A 1 87 ? 35.260 9.150 -47.542 1.00 97.25 87 SER A N 1
ATOM 678 C CA . SER A 1 87 ? 33.954 9.808 -47.418 1.00 97.25 87 SER A CA 1
ATOM 679 C C . SER A 1 87 ? 32.899 8.907 -46.762 1.00 97.25 87 SER A C 1
ATOM 681 O O . SER A 1 87 ? 32.135 9.360 -45.903 1.00 97.25 87 SER A O 1
ATOM 683 N N . LEU A 1 88 ? 32.857 7.625 -47.135 1.00 97.75 88 LEU A N 1
ATOM 684 C CA . LEU A 1 88 ? 31.925 6.655 -46.559 1.00 97.75 88 LEU A CA 1
ATOM 685 C C . LEU A 1 88 ? 32.242 6.353 -45.090 1.00 97.75 88 LEU A C 1
ATOM 687 O O . LEU A 1 88 ? 31.314 6.202 -44.294 1.00 97.75 88 LEU A O 1
ATOM 691 N N . GLU A 1 89 ? 33.516 6.306 -44.708 1.00 97.31 89 GLU A N 1
ATOM 692 C CA . GLU A 1 89 ? 33.938 6.122 -43.316 1.00 97.31 89 GLU A CA 1
ATOM 693 C C . GLU A 1 89 ? 33.490 7.291 -42.433 1.00 97.31 89 GLU A C 1
ATOM 695 O O . GLU A 1 89 ? 32.892 7.075 -41.373 1.00 97.31 89 GLU A O 1
ATOM 700 N N . VAL A 1 90 ? 33.674 8.529 -42.903 1.00 98.00 90 VAL A N 1
ATOM 701 C CA . VAL A 1 90 ? 33.195 9.733 -42.205 1.00 98.00 90 VAL A CA 1
ATOM 702 C C . VAL A 1 90 ? 31.672 9.706 -42.047 1.00 98.00 90 VAL A C 1
ATOM 704 O O . VAL A 1 90 ? 31.147 9.985 -40.963 1.00 98.00 90 VAL A O 1
ATOM 707 N N . GLN A 1 91 ? 30.937 9.337 -43.102 1.00 97.94 91 GLN A N 1
ATOM 708 C CA . GLN A 1 91 ? 29.478 9.213 -43.037 1.00 97.94 91 GLN A CA 1
ATOM 709 C C . GLN A 1 91 ? 29.034 8.128 -42.051 1.00 97.94 91 GLN A C 1
ATOM 711 O O . GLN A 1 91 ? 28.098 8.345 -41.274 1.00 97.94 91 GLN A O 1
ATOM 716 N N . LEU A 1 92 ? 29.705 6.975 -42.050 1.00 98.12 92 LEU A N 1
ATOM 717 C CA . LEU A 1 92 ? 29.409 5.874 -41.141 1.00 98.12 92 LEU A CA 1
ATOM 718 C C . LEU A 1 92 ? 29.615 6.291 -39.683 1.00 98.12 92 LEU A C 1
ATOM 720 O O . LEU A 1 92 ? 28.763 6.009 -38.836 1.00 98.12 92 LEU A O 1
ATOM 724 N N . GLU A 1 93 ? 30.706 6.993 -39.389 1.00 98.50 93 GLU A N 1
ATOM 725 C CA . GLU A 1 93 ? 30.997 7.449 -38.033 1.00 98.50 93 GLU A CA 1
ATOM 726 C C . GLU A 1 93 ? 30.012 8.529 -37.570 1.00 98.50 93 GLU A C 1
ATOM 728 O O . GLU A 1 93 ? 29.520 8.492 -36.439 1.00 98.50 93 GLU A O 1
ATOM 733 N N . HIS A 1 94 ? 29.601 9.428 -38.468 1.00 98.50 94 HIS A N 1
ATOM 734 C CA . HIS A 1 94 ? 28.526 10.374 -38.184 1.00 98.50 94 HIS A CA 1
ATOM 735 C C . HIS A 1 94 ? 27.209 9.659 -37.832 1.00 98.50 94 HIS A C 1
ATOM 737 O O . HIS A 1 94 ? 26.558 10.007 -36.841 1.00 98.50 94 HIS A O 1
ATOM 743 N N . ILE A 1 95 ? 26.832 8.621 -38.586 1.00 98.50 95 ILE A N 1
ATOM 744 C CA . ILE A 1 95 ? 25.636 7.814 -38.301 1.00 98.50 95 ILE A CA 1
ATOM 745 C C . ILE A 1 95 ? 25.757 7.124 -36.937 1.00 98.50 95 ILE A C 1
ATOM 747 O O . ILE A 1 95 ? 24.815 7.179 -36.142 1.00 98.50 95 ILE A O 1
ATOM 751 N N . ARG A 1 96 ? 26.908 6.519 -36.624 1.00 98.50 96 ARG A N 1
ATOM 752 C CA . ARG A 1 96 ? 27.161 5.888 -35.317 1.00 98.50 96 ARG A CA 1
ATOM 753 C C . ARG A 1 96 ? 27.034 6.890 -34.178 1.00 98.50 96 ARG A C 1
ATOM 755 O O . ARG A 1 96 ? 26.316 6.633 -33.210 1.00 98.50 96 ARG A O 1
ATOM 762 N N . MET A 1 97 ? 27.647 8.064 -34.313 1.00 98.56 97 MET A N 1
ATOM 763 C CA . MET A 1 97 ? 27.527 9.141 -33.334 1.00 98.56 97 MET A CA 1
ATOM 764 C C . MET A 1 97 ? 26.060 9.553 -33.132 1.00 98.56 97 MET A C 1
ATOM 766 O O . MET A 1 97 ? 25.615 9.727 -31.994 1.00 98.56 97 MET A O 1
ATOM 770 N N . MET A 1 98 ? 25.284 9.680 -34.210 1.00 98.50 98 MET A N 1
ATOM 771 C CA . MET A 1 98 ? 23.856 10.003 -34.134 1.00 98.50 98 MET A CA 1
ATOM 772 C C . MET A 1 98 ? 23.052 8.910 -33.418 1.00 98.50 98 MET A C 1
ATOM 774 O O . MET A 1 98 ? 22.204 9.220 -32.577 1.00 98.50 98 MET A O 1
ATOM 778 N N . GLN A 1 99 ? 23.354 7.636 -33.672 1.00 98.50 99 GLN A N 1
ATOM 779 C CA . GLN A 1 99 ? 22.736 6.509 -32.969 1.00 98.50 99 GLN A CA 1
ATOM 780 C C . GLN A 1 99 ? 23.073 6.514 -31.473 1.00 98.50 99 GLN A C 1
ATOM 782 O O . GLN A 1 99 ? 22.180 6.330 -30.645 1.00 98.50 99 GLN A O 1
ATOM 787 N N . ILE A 1 100 ? 24.328 6.786 -31.103 1.00 98.56 100 ILE A N 1
ATOM 788 C CA . ILE A 1 100 ? 24.749 6.903 -29.700 1.00 98.56 100 ILE A CA 1
ATOM 789 C C . ILE A 1 100 ? 23.987 8.038 -29.007 1.00 98.56 100 ILE A C 1
ATOM 791 O O . ILE A 1 100 ? 23.410 7.826 -27.938 1.00 98.56 100 ILE A O 1
ATOM 795 N N . LYS A 1 101 ? 23.906 9.222 -29.631 1.00 98.69 101 LYS A N 1
ATOM 796 C CA . LYS A 1 101 ? 23.137 10.360 -29.097 1.00 98.69 101 LYS A CA 1
ATOM 797 C C . LYS A 1 101 ? 21.666 9.994 -28.888 1.00 98.69 101 LYS A C 1
ATOM 799 O O . LYS A 1 101 ? 21.115 10.252 -27.817 1.00 98.69 101 LYS A O 1
ATOM 804 N N . ALA A 1 102 ? 21.042 9.336 -29.865 1.00 98.56 102 ALA A N 1
ATOM 805 C CA . ALA A 1 102 ? 19.664 8.867 -29.750 1.00 98.56 102 ALA A CA 1
ATOM 806 C C . ALA A 1 102 ? 19.492 7.844 -28.611 1.00 98.56 102 ALA A C 1
ATOM 808 O O . ALA A 1 102 ? 18.522 7.912 -27.855 1.00 98.56 102 ALA A O 1
ATOM 809 N N . ASN A 1 103 ? 20.440 6.919 -28.442 1.00 98.62 103 ASN A N 1
ATOM 810 C CA . ASN A 1 103 ? 20.422 5.923 -27.368 1.00 98.62 103 ASN A CA 1
ATOM 811 C C . ASN A 1 103 ? 20.501 6.573 -25.989 1.00 98.62 103 ASN A C 1
ATOM 813 O O . ASN A 1 103 ? 19.690 6.246 -25.124 1.00 98.62 103 ASN A O 1
ATOM 817 N N . ILE A 1 104 ? 21.410 7.532 -25.807 1.00 98.62 104 ILE A N 1
ATOM 818 C CA . ILE A 1 104 ? 21.548 8.287 -24.557 1.00 98.62 104 ILE A CA 1
ATOM 819 C C . ILE A 1 104 ? 20.235 9.002 -24.225 1.00 98.62 104 ILE A C 1
ATOM 821 O O . ILE A 1 104 ? 19.748 8.897 -23.099 1.00 98.62 104 ILE A O 1
ATOM 825 N N . SER A 1 105 ? 19.616 9.673 -25.198 1.00 98.56 105 SER A N 1
ATOM 826 C CA . SER A 1 105 ? 18.323 10.338 -24.998 1.00 98.56 105 SER A CA 1
ATOM 827 C C . SER A 1 105 ? 17.217 9.351 -24.610 1.00 98.56 105 SER A C 1
ATOM 829 O O . SER A 1 105 ? 16.466 9.612 -23.669 1.00 98.56 105 SER A O 1
ATOM 831 N N . ARG A 1 106 ? 17.146 8.180 -25.261 1.00 98.69 106 ARG A N 1
ATOM 832 C CA . ARG A 1 106 ? 16.184 7.122 -24.900 1.00 98.69 106 ARG A CA 1
ATOM 833 C C . ARG A 1 106 ? 16.419 6.586 -23.491 1.00 98.69 106 ARG A C 1
ATOM 835 O O . ARG A 1 106 ? 15.453 6.364 -22.766 1.00 98.69 106 ARG A O 1
ATOM 842 N N . MET A 1 107 ? 17.673 6.379 -23.095 1.00 98.69 107 MET A N 1
ATOM 843 C CA . MET A 1 107 ? 18.020 5.932 -21.744 1.00 98.69 107 MET A CA 1
ATOM 844 C C . MET A 1 107 ? 17.612 6.965 -20.692 1.00 98.69 107 MET A C 1
ATOM 846 O O . MET A 1 107 ? 16.954 6.603 -19.721 1.00 98.69 107 MET A O 1
ATOM 850 N N . LYS A 1 108 ? 17.917 8.249 -20.921 1.00 98.75 108 LYS A N 1
ATOM 851 C CA . LYS A 1 108 ? 17.506 9.348 -20.034 1.00 98.75 108 LYS A CA 1
ATOM 852 C C . LYS A 1 108 ? 15.989 9.400 -19.873 1.00 98.75 108 LYS A C 1
ATOM 854 O O . LYS A 1 108 ? 15.496 9.432 -18.751 1.00 98.75 108 LYS A O 1
ATOM 859 N N . TYR A 1 109 ? 15.252 9.334 -20.981 1.00 98.75 109 TYR A N 1
ATOM 860 C CA . TYR A 1 109 ? 13.791 9.326 -20.948 1.00 98.75 109 TYR A CA 1
ATOM 861 C C . TYR A 1 109 ? 13.240 8.130 -20.162 1.00 98.75 109 TYR A C 1
ATOM 863 O O . TYR A 1 109 ? 12.383 8.300 -19.300 1.00 98.75 109 TYR A O 1
ATOM 871 N N . ARG A 1 110 ? 13.778 6.923 -20.392 1.00 98.69 110 ARG A N 1
ATOM 872 C CA . ARG A 1 110 ? 13.386 5.722 -19.637 1.00 98.69 110 ARG A CA 1
ATOM 873 C C . ARG A 1 110 ? 13.642 5.872 -18.137 1.00 98.69 110 ARG A C 1
ATOM 875 O O . ARG A 1 110 ? 12.763 5.503 -17.367 1.00 98.69 110 ARG A O 1
ATOM 882 N N . SER A 1 111 ? 14.790 6.427 -17.736 1.00 98.62 111 SER A N 1
ATOM 883 C CA . SER A 1 111 ? 15.110 6.692 -16.323 1.00 98.62 111 SER A CA 1
ATOM 884 C C . SER A 1 111 ? 14.062 7.596 -15.682 1.00 98.62 111 SER A C 1
ATOM 886 O O . SER A 1 111 ? 13.437 7.216 -14.697 1.00 98.62 111 SER A O 1
ATOM 888 N N . VAL A 1 112 ? 13.785 8.740 -16.314 1.00 98.75 112 VAL A N 1
ATOM 889 C CA . VAL A 1 112 ? 12.786 9.702 -15.831 1.00 98.75 112 VAL A CA 1
ATOM 890 C C . VAL A 1 112 ? 11.402 9.055 -15.735 1.00 98.75 112 VAL A C 1
ATOM 892 O O . VAL A 1 112 ? 10.712 9.221 -14.734 1.00 98.75 112 VAL A O 1
ATOM 895 N N . CYS A 1 113 ? 10.989 8.267 -16.732 1.00 98.50 113 CYS A N 1
ATOM 896 C CA . CYS A 1 113 ? 9.716 7.547 -16.678 1.00 98.50 113 CYS A CA 1
ATOM 897 C C . CYS A 1 113 ? 9.644 6.543 -15.522 1.00 98.50 113 CYS A C 1
ATOM 899 O O . CYS A 1 113 ? 8.583 6.409 -14.913 1.00 98.50 113 CYS A O 1
ATOM 901 N N . SER A 1 114 ? 10.732 5.826 -15.231 1.00 98.38 114 SER A N 1
ATOM 902 C CA . SER A 1 114 ? 10.791 4.902 -14.095 1.00 98.38 114 SER A CA 1
ATOM 903 C C . SER A 1 114 ? 10.655 5.647 -12.766 1.00 98.38 114 SER A C 1
ATOM 905 O O . SER A 1 114 ? 9.809 5.276 -11.957 1.00 98.38 114 SER A O 1
ATOM 907 N N . GLU A 1 115 ? 11.393 6.743 -12.582 1.00 98.56 115 GLU A N 1
ATOM 908 C CA . GLU A 1 115 ? 11.314 7.579 -11.375 1.00 98.56 115 GLU A CA 1
ATOM 909 C C . GLU A 1 115 ? 9.918 8.185 -11.174 1.00 98.56 115 GLU A C 1
ATOM 911 O O . GLU A 1 115 ? 9.398 8.220 -10.058 1.00 98.56 115 GLU A O 1
ATOM 916 N N . LEU A 1 116 ? 9.276 8.657 -12.249 1.00 98.62 116 LEU A N 1
ATOM 917 C CA . LEU A 1 116 ? 7.915 9.195 -12.173 1.00 98.62 116 LEU A CA 1
ATOM 918 C C . LEU A 1 116 ? 6.903 8.122 -11.765 1.00 98.62 116 LEU A C 1
ATOM 920 O O . LEU A 1 116 ? 6.008 8.399 -10.968 1.00 98.62 116 LEU A O 1
ATOM 924 N N . LYS A 1 117 ? 7.041 6.899 -12.288 1.00 98.56 117 LYS A N 1
ATOM 925 C CA . LYS A 1 117 ? 6.176 5.775 -11.908 1.00 98.56 117 LYS A CA 1
ATOM 926 C C . LYS A 1 117 ? 6.356 5.406 -10.442 1.00 98.56 117 LYS A C 1
ATOM 928 O O . LYS A 1 117 ? 5.362 5.235 -9.746 1.00 98.56 117 LYS A O 1
ATOM 933 N N . GLU A 1 118 ? 7.596 5.332 -9.969 1.00 98.50 118 GLU A N 1
ATOM 934 C CA . GLU A 1 118 ? 7.894 5.059 -8.563 1.00 98.50 118 GLU A CA 1
ATOM 935 C C . GLU A 1 118 ? 7.266 6.118 -7.648 1.00 98.50 118 GLU A C 1
ATOM 937 O O . GLU A 1 118 ? 6.496 5.783 -6.748 1.00 98.50 118 GLU A O 1
ATOM 942 N N . LYS A 1 119 ? 7.485 7.405 -7.946 1.00 98.62 119 LYS A N 1
ATOM 943 C CA . LYS A 1 119 ? 6.864 8.514 -7.205 1.00 98.62 119 LYS A CA 1
ATOM 944 C C . LYS A 1 119 ? 5.339 8.446 -7.234 1.00 98.62 119 LYS A C 1
ATOM 946 O O . LYS A 1 119 ? 4.706 8.647 -6.203 1.00 98.62 119 LYS A O 1
ATOM 951 N N . SER A 1 120 ? 4.742 8.127 -8.382 1.00 98.50 120 SER A N 1
ATOM 952 C CA . SER A 1 120 ? 3.288 7.969 -8.503 1.00 98.50 120 SER A CA 1
ATOM 953 C C . SER A 1 120 ? 2.748 6.882 -7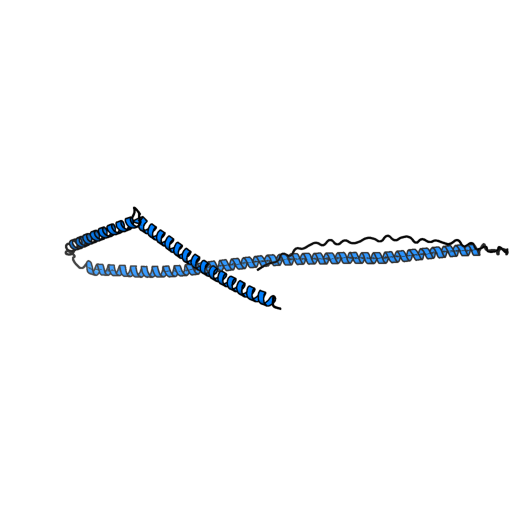.574 1.00 98.50 120 SER A C 1
ATOM 955 O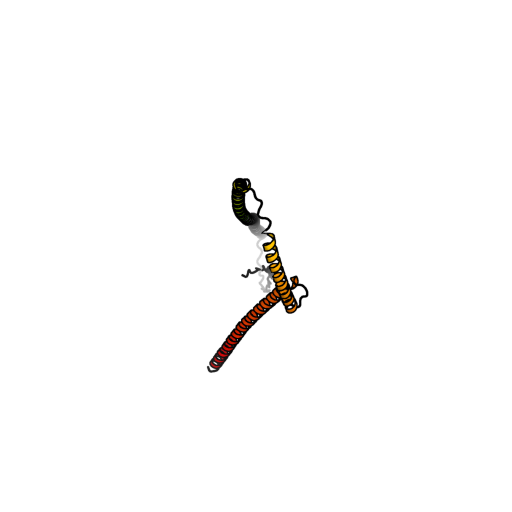 O . SER A 1 120 ? 1.699 7.078 -6.964 1.00 98.50 120 SER A O 1
ATOM 957 N N . VAL A 1 121 ? 3.443 5.749 -7.457 1.00 98.56 121 VAL A N 1
ATOM 958 C CA . VAL A 1 121 ? 3.043 4.658 -6.557 1.00 98.56 121 VAL A CA 1
ATOM 959 C C . VAL A 1 121 ? 3.178 5.087 -5.096 1.00 98.56 121 VAL A C 1
ATOM 961 O O . VAL A 1 121 ? 2.259 4.863 -4.308 1.00 98.56 121 VAL A O 1
ATOM 964 N N . LEU A 1 122 ? 4.276 5.760 -4.740 1.00 98.50 122 LEU A N 1
ATOM 965 C CA . LEU A 1 122 ? 4.494 6.272 -3.385 1.00 98.50 122 LEU A CA 1
ATOM 966 C C . LEU A 1 122 ? 3.409 7.274 -2.968 1.00 98.50 122 LEU A C 1
ATOM 968 O O . LEU A 1 122 ? 2.851 7.158 -1.877 1.00 98.50 122 LEU A O 1
ATOM 972 N N . TYR A 1 123 ? 3.066 8.226 -3.840 1.00 98.62 123 TYR A N 1
ATOM 973 C CA . TYR A 1 123 ? 2.006 9.193 -3.555 1.00 98.62 123 TYR A CA 1
ATOM 974 C C . TYR A 1 123 ? 0.632 8.535 -3.441 1.00 98.62 123 TYR A C 1
ATOM 976 O O . TYR A 1 123 ? -0.125 8.895 -2.544 1.00 98.62 123 TYR A O 1
ATOM 984 N N . ALA A 1 124 ? 0.323 7.544 -4.281 1.00 98.69 124 ALA A N 1
ATOM 985 C CA . ALA A 1 124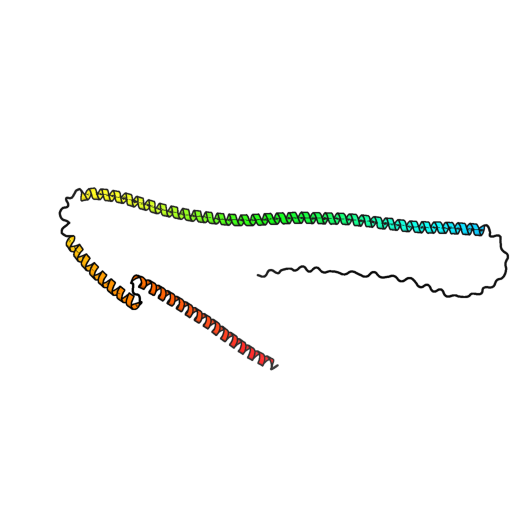 ? -0.930 6.801 -4.176 1.00 98.69 124 ALA A CA 1
ATOM 986 C C . ALA A 1 124 ? -1.046 6.046 -2.839 1.00 98.69 124 ALA A C 1
ATOM 988 O O . ALA A 1 124 ? -2.106 6.069 -2.215 1.00 98.69 124 ALA A O 1
ATOM 989 N N . SER A 1 125 ? 0.041 5.421 -2.370 1.00 98.56 125 SER A N 1
ATOM 990 C CA . SER A 1 125 ? 0.067 4.761 -1.056 1.00 98.56 125 SER A CA 1
ATOM 991 C C . SER A 1 125 ? -0.121 5.764 0.083 1.00 98.56 125 SER A C 1
ATOM 993 O O . SER A 1 125 ? -0.978 5.565 0.936 1.00 98.56 125 SER A O 1
ATOM 995 N N . SER A 1 126 ? 0.629 6.869 0.059 1.00 98.69 126 SER A N 1
ATOM 996 C CA . SER A 1 126 ? 0.552 7.918 1.084 1.00 98.69 126 SER A CA 1
ATOM 997 C C . SER A 1 126 ? -0.842 8.554 1.163 1.00 98.69 126 SER A C 1
ATOM 999 O O . SER A 1 126 ? -1.368 8.784 2.252 1.00 98.69 126 SER A O 1
ATOM 1001 N N . LEU A 1 127 ? -1.483 8.779 0.011 1.00 98.81 127 LEU A N 1
ATOM 1002 C CA . LEU A 1 127 ? -2.849 9.290 -0.050 1.00 98.81 127 LEU A CA 1
ATOM 1003 C C . LEU A 1 127 ? -3.835 8.318 0.605 1.00 98.81 127 LEU A C 1
ATOM 1005 O O . LEU A 1 127 ? -4.645 8.737 1.427 1.00 98.81 127 LEU A O 1
ATOM 1009 N N . LYS A 1 128 ? -3.723 7.023 0.297 1.00 98.62 128 LYS A N 1
ATOM 1010 C CA . LYS A 1 128 ? -4.565 5.989 0.902 1.00 98.62 128 LYS A CA 1
ATOM 1011 C C . LYS A 1 128 ? -4.390 5.931 2.422 1.00 98.62 128 LYS A C 1
ATOM 1013 O O . LYS A 1 128 ? -5.377 5.891 3.149 1.00 98.62 128 LYS A O 1
ATOM 1018 N N . ASP A 1 129 ? -3.154 5.984 2.912 1.00 98.69 129 ASP A N 1
ATOM 1019 C CA . ASP A 1 129 ? -2.876 5.979 4.353 1.00 98.69 129 ASP A CA 1
ATOM 1020 C C . ASP A 1 129 ? -3.497 7.195 5.059 1.00 98.69 129 ASP A C 1
ATOM 1022 O O . ASP A 1 129 ? -4.038 7.076 6.167 1.00 98.69 129 ASP A O 1
ATOM 1026 N N . LEU A 1 130 ? -3.463 8.362 4.406 1.00 98.62 130 LEU A N 1
ATOM 1027 C CA . LEU A 1 130 ? -4.081 9.587 4.903 1.00 98.62 130 LEU A CA 1
ATOM 1028 C C . LEU A 1 130 ? -5.612 9.494 4.909 1.00 98.62 130 LEU A C 1
ATOM 1030 O O . LEU A 1 130 ? -6.234 9.823 5.918 1.00 98.62 130 LEU A O 1
ATOM 1034 N N . GLU A 1 131 ? -6.221 9.002 3.829 1.00 98.69 131 GLU A N 1
ATOM 1035 C CA . GLU A 1 131 ? -7.666 8.757 3.749 1.00 98.69 131 GLU A CA 1
ATOM 1036 C C . GLU A 1 131 ? -8.126 7.790 4.848 1.00 98.69 131 GLU A C 1
ATOM 1038 O O . GLU A 1 131 ? -9.117 8.037 5.538 1.00 98.69 131 GLU A O 1
ATOM 1043 N N . ASP A 1 132 ? -7.384 6.706 5.064 1.00 98.62 132 ASP A N 1
ATOM 1044 C CA . ASP A 1 132 ? -7.642 5.733 6.125 1.00 98.62 132 ASP A CA 1
ATOM 1045 C C . ASP A 1 132 ? -7.482 6.364 7.519 1.00 98.62 132 ASP A C 1
ATOM 1047 O O . ASP A 1 132 ? -8.202 6.010 8.459 1.00 98.62 132 ASP A O 1
ATOM 1051 N N . GLY A 1 133 ? -6.544 7.302 7.674 1.00 98.81 133 GLY A N 1
ATOM 1052 C CA . GLY A 1 133 ? -6.377 8.132 8.868 1.00 98.81 133 GLY A CA 1
ATOM 1053 C C . GLY A 1 133 ? -7.588 9.016 9.150 1.00 98.81 133 GLY A C 1
ATOM 1054 O O . GLY A 1 133 ? -8.114 8.990 10.265 1.00 98.81 133 GLY A O 1
ATOM 1055 N N . ILE A 1 134 ? -8.074 9.728 8.133 1.00 98.75 134 ILE A N 1
ATOM 1056 C CA . ILE A 1 134 ? -9.247 10.603 8.231 1.00 98.75 134 ILE A CA 1
ATOM 1057 C C . ILE A 1 134 ? -10.482 9.789 8.626 1.00 98.75 134 ILE A C 1
ATOM 1059 O O . ILE A 1 134 ? -11.144 10.130 9.604 1.00 98.75 134 ILE A O 1
ATOM 1063 N N . ARG A 1 135 ? -10.743 8.647 7.973 1.00 98.75 135 ARG A N 1
ATOM 1064 C CA . ARG A 1 135 ? -11.906 7.795 8.305 1.00 98.75 135 ARG A CA 1
ATOM 1065 C C . ARG A 1 135 ? -11.885 7.296 9.753 1.00 98.75 135 ARG A C 1
ATOM 1067 O O . ARG A 1 135 ? -12.929 7.209 10.409 1.00 98.75 135 ARG A O 1
ATOM 1074 N N . ARG A 1 136 ? -10.697 6.977 10.281 1.00 98.62 136 ARG A N 1
ATOM 1075 C CA . ARG A 1 136 ? -10.522 6.611 11.697 1.00 98.62 136 ARG A CA 1
ATOM 1076 C C . ARG A 1 136 ? -10.824 7.789 12.621 1.00 98.62 136 ARG A C 1
ATOM 1078 O O . ARG A 1 136 ? -11.549 7.615 13.599 1.00 98.62 136 ARG A O 1
ATOM 1085 N N . GLN A 1 137 ? -10.311 8.976 12.305 1.00 98.69 137 GLN A N 1
ATOM 1086 C CA . GLN A 1 137 ? -10.557 10.186 13.092 1.00 98.69 137 GLN A CA 1
ATOM 1087 C C . GLN A 1 137 ? -12.036 10.588 13.088 1.00 98.69 137 GLN A C 1
ATOM 1089 O O . GLN A 1 137 ? -12.585 10.880 14.147 1.00 98.69 137 GLN A O 1
ATOM 1094 N N . GLU A 1 138 ? -12.712 10.532 11.943 1.00 98.69 138 GLU A N 1
ATOM 1095 C CA . GLU A 1 138 ? -14.151 10.803 11.833 1.00 98.69 138 GLU A CA 1
ATOM 1096 C C . GLU A 1 138 ? -14.982 9.852 12.701 1.00 98.69 138 GLU A C 1
ATOM 1098 O O . GLU A 1 138 ? -15.900 10.274 13.412 1.00 98.69 138 GLU A O 1
ATOM 1103 N N . SER A 1 139 ? -14.626 8.565 12.691 1.00 98.56 139 SER A N 1
ATOM 1104 C CA . SER A 1 139 ? -15.277 7.552 13.526 1.00 98.56 139 SER A CA 1
ATOM 1105 C C . SER A 1 139 ? -15.094 7.846 15.018 1.00 98.56 139 SER A C 1
ATOM 1107 O O . SER A 1 139 ? -16.045 7.732 15.797 1.00 98.56 139 SER A O 1
ATOM 1109 N N . GLU A 1 140 ? -13.898 8.279 15.420 1.00 98.56 140 GLU A N 1
ATOM 1110 C CA . GLU A 1 140 ? -13.605 8.631 16.808 1.00 98.56 140 GLU A CA 1
ATOM 1111 C C . GLU A 1 140 ? -14.325 9.913 17.243 1.00 98.56 140 GLU A C 1
ATOM 1113 O O . GLU A 1 140 ? -14.946 9.939 18.307 1.00 98.56 140 GLU A O 1
ATOM 1118 N N . ILE A 1 141 ? -14.349 10.948 16.399 1.00 98.50 141 ILE A N 1
ATOM 1119 C CA . ILE A 1 141 ? -15.116 12.176 16.654 1.00 98.50 141 ILE A CA 1
ATOM 1120 C C . ILE A 1 141 ? -16.593 11.839 16.864 1.00 98.50 141 ILE A C 1
ATOM 1122 O O . ILE A 1 141 ? -17.200 12.292 17.837 1.00 98.50 141 ILE A O 1
ATOM 1126 N N . LYS A 1 142 ? -17.172 10.991 16.008 1.00 98.62 142 LYS A N 1
ATOM 1127 C CA . LYS A 1 142 ? -18.568 10.554 16.135 1.00 98.62 142 LYS A CA 1
ATOM 1128 C C . LYS A 1 142 ? -18.829 9.845 17.468 1.00 98.62 142 LYS A C 1
ATOM 1130 O O . LYS A 1 142 ? -19.852 10.091 18.113 1.00 98.62 142 LYS A O 1
ATOM 1135 N N . ARG A 1 143 ? -17.899 8.995 17.915 1.00 98.44 143 ARG A N 1
ATOM 1136 C CA . ARG A 1 143 ? -17.972 8.305 19.212 1.00 98.44 143 ARG A CA 1
ATOM 1137 C C . ARG A 1 143 ? -17.906 9.289 20.383 1.00 98.44 143 ARG A C 1
ATOM 1139 O O . ARG A 1 143 ? -18.715 9.196 21.309 1.00 98.44 143 ARG A O 1
ATOM 1146 N N . LEU A 1 144 ? -16.981 10.246 20.336 1.00 98.31 144 LEU A N 1
ATOM 1147 C CA . LEU A 1 144 ? -16.814 11.270 21.372 1.00 98.31 144 LEU A CA 1
ATOM 1148 C C . LEU A 1 144 ? -18.027 12.204 21.457 1.00 98.31 144 LEU A C 1
ATOM 1150 O O . LEU A 1 144 ? -18.498 12.497 22.555 1.00 98.31 144 LEU A O 1
ATOM 1154 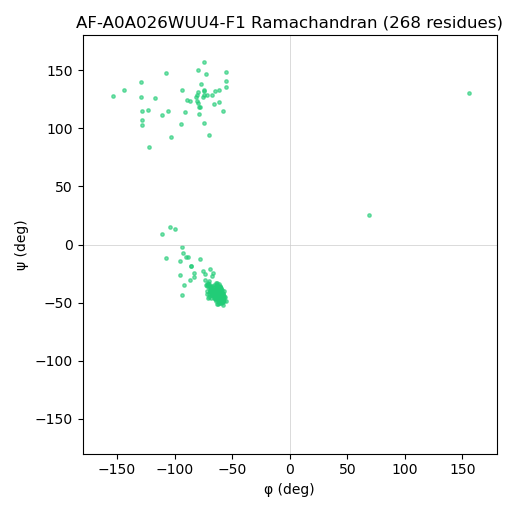N N . GLN A 1 145 ? -18.608 12.595 20.322 1.00 98.12 145 GLN A N 1
ATOM 1155 C CA . GLN A 1 145 ? -19.848 13.375 20.285 1.00 98.12 145 GLN A CA 1
ATOM 1156 C C . GLN A 1 145 ? -21.018 12.627 20.939 1.00 98.12 145 GLN A C 1
ATOM 1158 O O . GLN A 1 145 ? -21.797 13.225 21.683 1.00 98.12 145 GLN A O 1
ATOM 1163 N N . ALA A 1 146 ? -21.141 11.315 20.710 1.00 98.06 146 ALA A N 1
ATOM 1164 C CA . ALA A 1 146 ? -22.169 10.503 21.359 1.00 98.06 146 ALA A CA 1
ATOM 1165 C C . ALA A 1 146 ? -21.988 10.452 22.887 1.00 98.06 146 ALA A C 1
ATOM 1167 O O . ALA A 1 146 ? -22.972 10.562 23.623 1.00 98.06 146 ALA A O 1
ATOM 1168 N N . ARG A 1 147 ? -20.739 10.342 23.362 1.00 98.06 147 ARG A N 1
ATOM 1169 C CA . ARG A 1 147 ? -20.410 10.409 24.793 1.00 98.06 147 ARG A CA 1
ATOM 1170 C C . ARG A 1 147 ? -20.776 11.770 25.387 1.00 98.06 147 ARG A C 1
ATOM 1172 O O . ARG A 1 147 ? -21.512 11.802 26.366 1.00 98.06 147 ARG A O 1
ATOM 1179 N N . SER A 1 148 ? -20.344 12.866 24.768 1.00 97.81 148 SER A N 1
ATOM 1180 C CA . SER A 1 148 ? -20.631 14.226 25.245 1.00 97.81 148 SER A CA 1
ATOM 1181 C C . SER A 1 148 ? -22.140 14.494 25.348 1.00 97.81 148 SER A C 1
ATOM 1183 O O . SER A 1 148 ? -22.622 14.984 26.368 1.00 97.81 148 SER A O 1
ATOM 1185 N N . ARG A 1 149 ? -22.930 14.059 24.354 1.00 97.19 149 ARG A N 1
ATOM 1186 C CA . ARG A 1 149 ? -24.403 14.133 24.422 1.00 97.19 149 ARG A CA 1
ATOM 1187 C C . ARG A 1 149 ? -24.979 13.308 25.574 1.00 97.19 149 ARG A C 1
ATOM 1189 O O . ARG A 1 149 ? -25.969 13.704 26.183 1.00 97.19 149 ARG A O 1
ATOM 1196 N N . ALA A 1 150 ? -24.410 12.137 25.861 1.00 97.31 150 ALA A N 1
ATOM 1197 C CA . ALA A 1 150 ? -24.849 11.318 26.986 1.00 97.31 150 ALA A CA 1
ATOM 1198 C C . ALA A 1 150 ? -24.529 11.985 28.332 1.00 97.31 150 ALA A C 1
ATOM 1200 O O . ALA A 1 150 ? -25.400 12.012 29.199 1.00 97.31 150 ALA A O 1
ATOM 1201 N N . GLU A 1 151 ? -23.335 12.558 28.473 1.00 97.69 151 GLU A N 1
ATOM 1202 C CA . GLU A 1 151 ? -22.906 13.313 29.655 1.00 97.69 151 GLU A CA 1
ATOM 1203 C C . GLU A 1 151 ? -23.812 14.520 29.910 1.00 97.69 151 GLU A C 1
ATOM 1205 O O . GLU A 1 151 ? -24.267 14.702 31.038 1.00 97.69 151 GLU A O 1
ATOM 1210 N N . GLN A 1 152 ? -24.175 15.274 28.867 1.00 97.44 152 GLN A N 1
ATOM 1211 C CA . GLN A 1 152 ? -25.110 16.395 28.989 1.00 97.44 152 GLN A CA 1
ATOM 1212 C C . GLN A 1 152 ? -26.465 15.951 29.564 1.00 97.44 152 GLN A C 1
ATOM 1214 O O . GLN A 1 152 ? -26.939 16.521 30.544 1.00 97.44 152 GLN A O 1
ATOM 1219 N N . ARG A 1 153 ? -27.062 14.876 29.029 1.00 97.62 153 ARG A N 1
ATOM 1220 C CA . ARG A 1 153 ? -28.338 14.345 29.551 1.00 97.62 153 ARG A CA 1
ATOM 1221 C C . ARG A 1 153 ? -28.228 13.855 30.994 1.00 97.62 153 ARG A C 1
ATOM 1223 O O . ARG A 1 153 ? -29.206 13.903 31.737 1.00 97.62 153 ARG A O 1
ATOM 1230 N N . VAL A 1 154 ? -27.074 13.312 31.383 1.00 97.94 154 VAL A N 1
ATOM 1231 C CA . VAL A 1 154 ? -26.822 12.898 32.771 1.00 97.94 154 VAL A CA 1
ATOM 1232 C C . VAL A 1 154 ? -26.746 14.125 33.678 1.00 97.94 154 VAL A C 1
ATOM 1234 O O . VAL A 1 154 ? -27.364 14.114 34.739 1.00 97.94 154 VAL A O 1
ATOM 1237 N N . ALA A 1 155 ? -26.059 15.187 33.254 1.00 97.38 155 ALA A N 1
ATOM 1238 C CA . ALA A 1 155 ? -25.980 16.439 34.001 1.00 97.38 155 ALA A CA 1
ATOM 1239 C C . ALA A 1 155 ? -27.363 17.091 34.179 1.00 97.38 155 ALA A C 1
ATOM 1241 O O . ALA A 1 155 ? -27.730 17.438 35.299 1.00 97.38 155 ALA A O 1
ATOM 1242 N N . GLU A 1 156 ? -28.166 17.167 33.112 1.00 97.38 156 GLU A N 1
ATOM 1243 C CA . GLU A 1 156 ? -29.550 17.666 33.154 1.00 97.38 156 GLU A CA 1
ATOM 1244 C C . GLU A 1 156 ? -30.409 16.878 34.155 1.00 97.38 156 GLU A C 1
ATOM 1246 O O . GLU A 1 156 ? -31.057 17.459 35.026 1.00 97.38 156 GLU A O 1
ATOM 1251 N N . ARG A 1 157 ? -30.359 15.540 34.097 1.00 97.50 157 ARG A N 1
ATOM 1252 C CA . ARG A 1 157 ? -31.091 14.674 35.037 1.00 97.50 157 ARG A CA 1
ATOM 1253 C C . ARG A 1 157 ? -30.608 14.815 36.473 1.00 97.50 157 ARG A C 1
ATOM 1255 O O . ARG A 1 157 ? -31.424 14.737 37.384 1.00 97.50 157 ARG A O 1
ATOM 1262 N N . LYS A 1 158 ? -29.306 15.010 36.688 1.00 97.81 158 LYS A N 1
ATOM 1263 C CA . LYS A 1 158 ? -28.742 15.210 38.027 1.00 97.81 158 LYS A CA 1
ATOM 1264 C C . LYS A 1 158 ? -29.265 16.502 38.657 1.00 97.81 158 LYS A C 1
ATOM 1266 O O . LYS A 1 158 ? -29.657 16.471 39.817 1.00 97.81 158 LYS A O 1
ATOM 1271 N N . MET A 1 159 ? -29.334 17.592 37.889 1.00 96.75 159 MET A N 1
ATOM 1272 C CA . MET A 1 159 ? -29.910 18.857 38.364 1.00 96.75 159 MET A CA 1
ATOM 1273 C C . MET A 1 159 ? -31.400 18.720 38.701 1.00 96.75 159 MET A C 1
ATOM 1275 O O . MET A 1 159 ? -31.848 19.218 39.731 1.00 96.75 159 MET A O 1
ATOM 1279 N N . GLU A 1 160 ? -32.170 18.009 37.874 1.00 96.44 160 GLU A N 1
ATOM 1280 C CA . GLU A 1 160 ? -33.593 17.776 38.150 1.00 96.44 160 GLU A CA 1
ATOM 1281 C C . GLU A 1 160 ? -33.809 16.881 39.379 1.00 96.44 160 GLU A C 1
ATOM 1283 O O . GLU A 1 160 ? -34.679 17.161 40.203 1.00 96.44 160 GLU A O 1
ATOM 1288 N N . LEU A 1 161 ? -32.991 15.837 39.550 1.00 95.38 161 LEU A N 1
ATOM 1289 C CA . LEU A 1 161 ? -33.023 14.999 40.751 1.00 95.38 161 LEU A CA 1
ATOM 1290 C C . LEU A 1 161 ? -32.708 15.807 42.008 1.00 95.38 161 LEU A C 1
ATOM 1292 O O . LEU A 1 161 ? -33.420 15.671 42.996 1.00 95.38 161 LEU A O 1
ATOM 1296 N N . GLU A 1 162 ? -31.703 16.680 41.960 1.00 94.81 162 GLU A N 1
ATOM 1297 C CA . GLU A 1 162 ? -31.372 17.568 43.074 1.00 94.81 162 GLU A CA 1
ATOM 1298 C C . GLU A 1 162 ? -32.536 18.521 43.398 1.00 94.81 162 GLU A C 1
ATOM 1300 O O . GLU A 1 162 ? -32.884 18.723 44.563 1.00 94.81 162 GLU A O 1
ATOM 1305 N N . ARG A 1 163 ? -33.203 19.068 42.372 1.00 95.19 163 ARG A N 1
ATOM 1306 C CA . ARG A 1 163 ? -34.402 19.902 42.541 1.00 95.19 163 ARG A CA 1
ATOM 1307 C C . ARG A 1 163 ? -35.537 19.132 43.227 1.00 95.19 163 ARG A C 1
ATOM 1309 O O . ARG A 1 163 ? -36.166 19.661 44.146 1.00 95.19 163 ARG A O 1
ATOM 1316 N N . LEU A 1 164 ? -35.801 17.895 42.798 1.00 94.06 164 LEU A N 1
ATOM 1317 C CA . LEU A 1 164 ? -36.817 17.021 43.394 1.00 94.06 164 LEU A CA 1
ATOM 1318 C C . LEU A 1 164 ? -36.453 16.602 44.823 1.00 94.06 164 LEU A C 1
ATOM 1320 O O . LEU A 1 164 ? -37.325 16.570 45.689 1.00 94.06 164 LEU A O 1
ATOM 1324 N N . GLU A 1 165 ? -35.179 16.321 45.091 1.00 90.69 165 GLU A N 1
ATOM 1325 C CA . GLU A 1 165 ? -34.687 15.979 46.424 1.00 90.69 165 GLU A CA 1
ATOM 1326 C C . GLU A 1 165 ? -34.931 17.130 47.403 1.00 90.69 165 GLU A C 1
ATOM 1328 O O . GLU A 1 165 ? -35.519 16.920 48.468 1.00 90.69 165 GLU A O 1
ATOM 1333 N N . ARG A 1 166 ? -34.592 18.366 47.005 1.00 90.69 166 ARG A N 1
ATOM 1334 C CA . ARG A 1 166 ? -34.906 19.559 47.802 1.00 90.69 166 ARG A CA 1
ATOM 1335 C C . ARG A 1 166 ? -36.405 19.707 48.052 1.00 90.69 166 ARG A C 1
ATOM 1337 O O . ARG A 1 166 ? -36.802 20.061 49.154 1.00 90.69 166 ARG A O 1
ATOM 1344 N N . MET A 1 167 ? -37.241 19.397 47.065 1.00 87.56 167 MET A N 1
ATOM 1345 C CA . MET A 1 167 ? -38.696 19.492 47.201 1.00 87.56 167 MET A CA 1
ATOM 1346 C C . MET A 1 167 ? -39.295 18.434 48.141 1.00 87.56 167 MET A C 1
ATOM 1348 O O . MET A 1 167 ? -40.291 18.722 48.789 1.00 87.56 167 MET A O 1
ATOM 1352 N N . ILE A 1 168 ? -38.736 17.221 48.203 1.00 86.56 168 ILE A N 1
ATOM 1353 C CA . ILE A 1 168 ? -39.311 16.099 48.969 1.00 86.56 168 ILE A CA 1
ATOM 1354 C C . ILE A 1 168 ? -38.726 16.010 50.383 1.00 86.56 168 ILE A C 1
ATOM 1356 O O . ILE A 1 168 ? -39.458 15.756 51.344 1.00 86.56 168 ILE A O 1
ATOM 1360 N N . PHE A 1 169 ? -37.406 16.171 50.518 1.00 78.50 169 PHE A N 1
ATOM 1361 C CA . PHE A 1 169 ? -36.695 15.866 51.761 1.00 78.50 169 PHE A CA 1
ATOM 1362 C C . PHE A 1 169 ? -36.483 17.078 52.667 1.00 78.50 169 PHE A C 1
ATOM 1364 O O . PHE A 1 169 ? -36.447 16.894 53.879 1.00 78.50 169 PHE A O 1
ATOM 1371 N N . TYR A 1 170 ? -36.430 18.309 52.144 1.00 62.66 170 TYR A N 1
ATOM 1372 C CA . TYR A 1 170 ? -36.398 19.496 53.015 1.00 62.66 170 TYR A CA 1
ATOM 1373 C C . TYR A 1 170 ? -37.776 19.860 53.592 1.00 62.66 170 TYR A C 1
ATOM 1375 O O . TYR A 1 170 ? -37.855 20.627 54.545 1.00 62.66 170 TYR A O 1
ATOM 1383 N N . THR A 1 171 ? -38.865 19.279 53.081 1.00 59.25 171 THR A N 1
ATOM 1384 C CA . THR A 1 171 ? -40.226 19.475 53.610 1.00 59.25 171 THR A CA 1
ATOM 1385 C C . THR A 1 171 ? -40.662 18.420 54.634 1.00 59.25 171 THR A C 1
ATOM 1387 O O . THR A 1 171 ? -41.781 18.510 55.137 1.00 59.25 171 THR A O 1
ATOM 1390 N N . ARG A 1 172 ? -39.841 17.404 54.951 1.00 58.97 172 ARG A N 1
ATOM 1391 C CA . ARG A 1 172 ? -40.249 16.280 55.817 1.00 58.97 172 ARG A CA 1
ATOM 1392 C C . ARG A 1 172 ? -39.254 16.045 56.972 1.00 58.97 172 ARG A C 1
ATOM 1394 O O . ARG A 1 172 ? -38.130 15.630 56.697 1.00 58.97 172 ARG A O 1
ATOM 1401 N N . PRO A 1 173 ? -39.645 16.247 58.249 1.00 57.38 173 PRO A N 1
ATOM 1402 C CA . PRO A 1 173 ? -38.808 15.920 59.409 1.00 57.38 173 PRO A CA 1
ATOM 1403 C C . PRO A 1 173 ? -38.496 14.416 59.440 1.00 57.38 173 PRO A C 1
ATOM 1405 O O . PRO A 1 173 ? -39.393 13.596 59.231 1.00 57.38 173 PRO A O 1
ATOM 1408 N N . ARG A 1 174 ? -37.228 14.044 59.645 1.00 60.00 174 ARG A N 1
ATOM 1409 C CA . ARG A 1 174 ? -36.724 12.670 59.485 1.00 60.00 174 ARG A CA 1
ATOM 1410 C C . ARG A 1 174 ? -36.088 12.175 60.791 1.00 60.00 174 ARG A C 1
ATOM 1412 O O . ARG A 1 174 ? -34.871 12.205 60.894 1.00 60.00 174 ARG A O 1
ATOM 1419 N N . ASP A 1 175 ? -36.895 11.662 61.722 1.00 52.06 175 ASP A N 1
ATOM 1420 C CA . ASP A 1 175 ? -36.389 11.153 63.016 1.00 52.06 175 ASP A CA 1
ATOM 1421 C C . ASP A 1 175 ? -36.397 9.613 63.195 1.00 52.06 175 ASP A C 1
ATOM 1423 O O . ASP A 1 175 ? -35.703 9.111 64.071 1.00 52.06 175 ASP A O 1
ATOM 1427 N N . ASP A 1 176 ? -37.038 8.805 62.337 1.00 52.59 176 ASP A N 1
ATOM 1428 C CA . ASP A 1 176 ? -37.339 7.400 62.725 1.00 52.59 176 ASP A CA 1
ATOM 1429 C C . ASP A 1 176 ? -36.576 6.260 62.000 1.00 52.59 176 ASP A C 1
ATOM 1431 O O . ASP A 1 176 ? -36.916 5.085 62.163 1.00 52.59 176 ASP A O 1
ATOM 1435 N N . PHE A 1 177 ? -35.548 6.519 61.176 1.00 52.97 177 PHE A N 1
ATOM 1436 C CA . PHE A 1 177 ? -34.992 5.463 60.291 1.00 52.97 177 PHE A CA 1
ATOM 1437 C C . PHE A 1 177 ? -33.766 4.685 60.818 1.00 52.97 177 PHE A C 1
ATOM 1439 O O . PHE A 1 177 ? -33.436 3.629 60.274 1.00 52.97 177 PHE A O 1
ATOM 1446 N N . GLU A 1 178 ? -33.083 5.144 61.869 1.00 58.56 178 GLU A N 1
ATOM 1447 C CA . GLU A 1 178 ? -31.781 4.568 62.261 1.00 58.56 178 GLU A CA 1
ATOM 1448 C C . GLU A 1 178 ? -31.852 3.201 62.968 1.00 58.56 178 GLU A C 1
ATOM 1450 O O . GLU A 1 178 ? -30.892 2.425 62.939 1.00 58.56 178 GLU A O 1
ATOM 1455 N N . ILE A 1 179 ? -32.984 2.857 63.584 1.00 57.25 179 ILE A N 1
ATOM 1456 C CA . ILE A 1 179 ? -33.070 1.689 64.478 1.00 57.25 179 ILE A CA 1
ATOM 1457 C C . ILE A 1 179 ? -33.286 0.379 63.691 1.00 57.25 179 ILE A C 1
ATO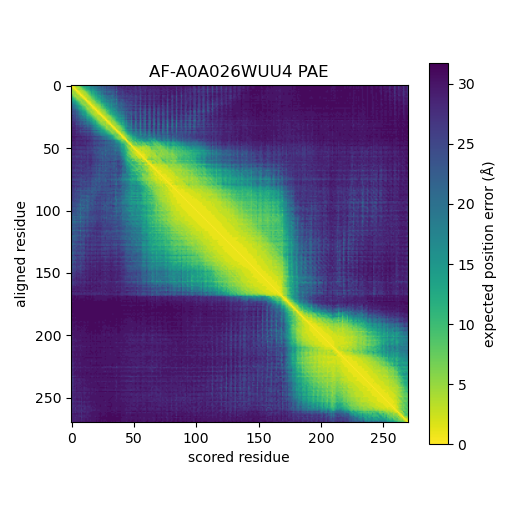M 1459 O O . ILE A 1 179 ? -32.815 -0.684 64.093 1.00 57.25 179 ILE A O 1
ATOM 1463 N N . ARG A 1 180 ? -33.922 0.437 62.512 1.00 54.16 180 ARG A N 1
ATOM 1464 C CA . ARG A 1 180 ? -34.276 -0.754 61.710 1.00 54.16 180 ARG A CA 1
ATOM 1465 C C . ARG A 1 180 ? -33.132 -1.275 60.823 1.00 54.16 180 ARG A C 1
ATOM 1467 O O . ARG A 1 180 ? -33.109 -2.457 60.488 1.00 54.16 180 ARG A O 1
ATOM 1474 N N . GLY A 1 181 ? -32.174 -0.425 60.445 1.00 56.34 181 GLY A N 1
ATOM 1475 C CA . GLY A 1 181 ? -31.078 -0.798 59.535 1.00 56.34 181 GLY A CA 1
ATOM 1476 C C . GLY A 1 181 ? -30.042 -1.745 60.152 1.00 56.34 181 GLY A C 1
ATOM 1477 O O . GLY A 1 181 ? -29.524 -2.626 59.467 1.00 56.3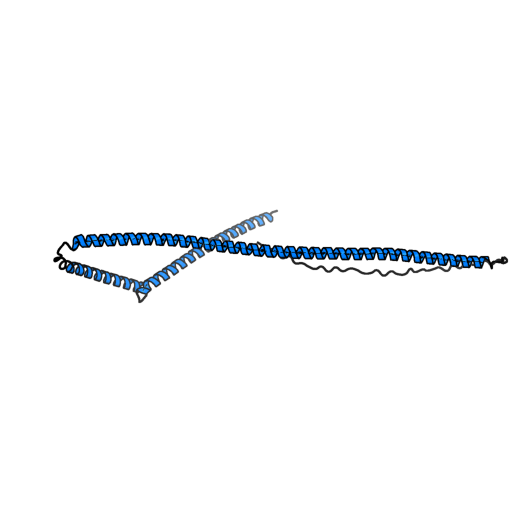4 181 GLY A O 1
ATOM 1478 N N . LYS A 1 182 ? -29.787 -1.620 61.460 1.00 57.41 182 LYS A N 1
ATOM 1479 C CA . LYS A 1 182 ? -28.699 -2.331 62.157 1.00 57.41 182 LYS A CA 1
ATOM 1480 C C . LYS A 1 182 ? -28.899 -3.855 62.205 1.00 57.41 182 LYS A C 1
ATOM 1482 O O . LYS A 1 182 ? -27.937 -4.598 62.046 1.00 57.41 182 LYS A O 1
ATOM 1487 N N . SER A 1 183 ? -30.143 -4.328 62.322 1.00 59.16 183 SER A N 1
ATOM 1488 C CA . SER A 1 183 ? -30.468 -5.767 62.347 1.00 59.16 183 SER A CA 1
ATOM 1489 C C . SER A 1 183 ? -30.323 -6.444 60.972 1.00 59.16 183 SER A C 1
ATOM 1491 O O . SER A 1 183 ? -29.861 -7.580 60.881 1.00 59.16 183 SER A O 1
ATOM 1493 N N . ARG A 1 184 ? -30.641 -5.736 59.879 1.00 61.75 184 ARG A N 1
ATOM 1494 C CA . ARG A 1 184 ? -30.527 -6.270 58.509 1.00 61.75 184 ARG A CA 1
ATOM 1495 C C . ARG A 1 184 ? -29.072 -6.409 58.055 1.00 61.75 184 ARG A C 1
ATOM 1497 O O . ARG A 1 184 ? -28.746 -7.357 57.348 1.00 61.75 184 ARG A O 1
ATOM 1504 N N . ILE A 1 185 ? -28.211 -5.483 58.476 1.00 62.25 185 ILE A N 1
ATOM 1505 C CA . ILE A 1 185 ? -26.781 -5.490 58.136 1.00 62.25 185 ILE A CA 1
ATOM 1506 C C . ILE A 1 185 ? -26.073 -6.678 58.803 1.00 62.25 185 ILE A C 1
ATOM 1508 O O . ILE A 1 185 ? -25.300 -7.362 58.142 1.00 62.25 185 ILE A O 1
ATOM 1512 N N . GLN A 1 186 ? -26.404 -6.999 60.058 1.00 65.94 186 GLN A N 1
ATOM 1513 C CA . GLN A 1 186 ? -25.822 -8.149 60.765 1.00 65.94 186 GLN A CA 1
ATOM 1514 C C . GLN A 1 186 ? -26.189 -9.492 60.119 1.00 65.94 186 GLN A C 1
ATOM 1516 O O . GLN A 1 186 ? -25.324 -10.346 59.947 1.00 65.94 186 GLN A O 1
ATOM 1521 N N . ALA A 1 187 ? -27.445 -9.674 59.698 1.00 68.62 187 ALA A N 1
ATOM 1522 C CA . ALA A 1 187 ? -27.862 -10.894 59.000 1.00 68.62 187 ALA A CA 1
ATOM 1523 C C . ALA A 1 187 ? -27.145 -11.067 57.647 1.00 68.62 187 ALA A C 1
ATOM 1525 O O . ALA A 1 187 ? -26.780 -12.177 57.263 1.00 68.62 187 ALA A O 1
ATOM 1526 N N . GLN A 1 188 ? -26.908 -9.961 56.937 1.00 72.62 188 GLN A N 1
ATOM 1527 C CA . GLN A 1 188 ? -26.180 -9.967 55.672 1.00 72.62 188 GLN A CA 1
ATOM 1528 C C . GLN A 1 188 ? -24.680 -10.239 55.867 1.00 72.62 188 GLN A C 1
ATOM 1530 O O . GLN A 1 188 ? -24.072 -10.926 55.052 1.00 72.62 188 GLN A O 1
ATOM 1535 N N . GLU A 1 189 ? -24.092 -9.754 56.961 1.00 76.25 189 GLU A N 1
ATOM 1536 C CA . GLU A 1 189 ? -22.688 -9.990 57.301 1.00 76.25 189 GLU A CA 1
ATOM 1537 C C . GLU A 1 189 ? -22.403 -11.468 57.619 1.00 76.25 189 GLU A C 1
ATOM 1539 O O . GLU A 1 189 ? -21.380 -12.000 57.191 1.00 76.25 189 GLU A O 1
ATOM 1544 N N . VAL A 1 190 ? -23.317 -12.151 58.318 1.00 80.12 190 VAL A N 1
ATOM 1545 C CA . VAL A 1 190 ? -23.198 -13.593 58.604 1.00 80.12 190 VAL A CA 1
ATOM 1546 C C . VAL A 1 190 ? -23.248 -14.413 57.312 1.00 80.12 190 VAL A C 1
ATOM 1548 O O . VAL A 1 190 ? -22.374 -15.243 57.083 1.00 80.12 190 VAL A O 1
ATOM 1551 N N . ALA A 1 191 ? -24.191 -14.114 56.416 1.00 79.81 191 ALA A N 1
ATOM 1552 C CA . ALA A 1 191 ? -24.310 -14.821 55.139 1.00 79.81 191 ALA A CA 1
ATOM 1553 C C . ALA A 1 191 ? -23.066 -14.663 54.240 1.00 79.81 191 ALA A C 1
ATOM 1555 O O . ALA A 1 191 ? -22.676 -15.598 53.545 1.00 79.81 191 ALA A O 1
ATOM 1556 N N . ILE A 1 192 ? -22.419 -13.491 54.260 1.00 87.00 192 ILE A N 1
ATOM 1557 C CA . ILE A 1 192 ? -21.182 -13.254 53.499 1.00 87.00 192 ILE A CA 1
ATOM 1558 C C . ILE A 1 192 ? -20.022 -14.081 54.069 1.00 87.00 192 ILE A C 1
ATOM 1560 O O . ILE A 1 192 ? -19.227 -14.621 53.303 1.00 87.00 192 ILE A O 1
ATOM 1564 N N . LYS A 1 193 ? -19.925 -14.209 55.398 1.00 90.44 193 LYS A N 1
ATOM 1565 C CA . LYS A 1 193 ? -18.866 -14.997 56.050 1.00 90.44 193 LYS A CA 1
ATOM 1566 C C . LYS A 1 193 ? -18.966 -16.484 55.707 1.00 90.44 193 LYS A C 1
ATOM 1568 O O . LYS A 1 193 ? -17.940 -17.093 55.409 1.00 90.44 193 LYS A O 1
ATOM 1573 N N . ASP A 1 194 ? -20.177 -17.032 55.673 1.00 90.75 194 ASP A N 1
ATOM 1574 C CA . ASP A 1 194 ? -20.399 -18.435 55.305 1.00 90.75 194 ASP A CA 1
ATOM 1575 C C . ASP A 1 194 ? -20.016 -18.712 53.840 1.00 90.75 194 ASP A C 1
ATOM 1577 O O . ASP A 1 194 ? -19.368 -19.718 53.542 1.00 90.75 194 ASP A O 1
ATOM 1581 N N . GLU A 1 195 ? -20.338 -17.797 52.918 1.00 91.88 195 GLU A N 1
ATOM 1582 C CA . GLU A 1 195 ? -19.961 -17.948 51.506 1.00 91.88 195 GLU A CA 1
ATOM 1583 C C . GLU A 1 195 ? -18.444 -17.809 51.298 1.00 91.88 195 GLU A C 1
ATOM 1585 O O . GLU A 1 195 ? -17.864 -18.551 50.503 1.00 91.88 195 GLU A O 1
ATOM 1590 N N . LEU A 1 196 ? -17.775 -16.921 52.046 1.00 91.38 196 LEU A N 1
ATOM 1591 C CA . LEU A 1 196 ? -16.312 -16.811 52.028 1.00 91.38 196 LEU A CA 1
ATOM 1592 C C . LEU A 1 196 ? -15.641 -18.102 52.511 1.00 91.38 196 LEU A C 1
ATOM 1594 O O . LEU A 1 196 ? -14.709 -18.577 51.866 1.00 91.38 196 LEU A O 1
ATOM 1598 N N . ALA A 1 197 ? -16.144 -18.709 53.589 1.00 93.12 197 ALA A N 1
ATOM 1599 C CA . ALA A 1 197 ? -15.629 -19.984 54.086 1.00 93.12 197 ALA A CA 1
ATOM 1600 C C . ALA A 1 197 ? -15.809 -21.115 53.058 1.00 93.12 197 ALA A C 1
ATOM 1602 O O . ALA A 1 197 ? -14.901 -21.920 52.842 1.00 93.12 197 ALA A O 1
ATOM 1603 N N . ARG A 1 198 ? -16.960 -21.151 52.372 1.00 95.31 198 ARG A N 1
ATOM 1604 C CA . ARG A 1 198 ? -17.223 -22.129 51.307 1.00 95.31 198 ARG A CA 1
ATOM 1605 C C . ARG A 1 198 ? -16.286 -21.948 50.114 1.00 95.31 198 ARG A C 1
ATOM 1607 O O . ARG A 1 198 ? -15.845 -22.933 49.520 1.00 95.31 198 ARG A O 1
ATOM 1614 N N . LEU A 1 199 ? -16.018 -20.701 49.734 1.00 92.62 199 LEU A N 1
ATOM 1615 C CA . LEU A 1 199 ? -15.158 -20.387 48.600 1.00 92.62 199 LEU A CA 1
ATOM 1616 C C . LEU A 1 199 ? -13.697 -20.745 48.897 1.00 92.62 199 LEU A C 1
ATOM 1618 O O . LEU A 1 199 ? -13.033 -21.319 48.037 1.00 92.62 199 LEU A O 1
ATOM 1622 N N . GLU A 1 200 ? -13.232 -20.493 50.119 1.00 93.19 200 GLU A N 1
ATOM 1623 C CA . GLU A 1 200 ? -11.893 -20.881 50.571 1.00 93.19 200 GLU A CA 1
ATOM 1624 C C . GLU A 1 200 ? -11.690 -22.405 50.497 1.00 93.19 200 GLU A C 1
ATOM 1626 O O . GLU A 1 200 ? -10.724 -22.873 49.894 1.00 93.19 200 GLU A O 1
ATOM 1631 N N . ASP A 1 201 ? -12.646 -23.201 50.996 1.00 94.94 201 ASP A N 1
ATOM 1632 C CA . ASP A 1 201 ? -12.593 -24.672 50.904 1.00 94.94 201 ASP A CA 1
ATOM 1633 C C . ASP A 1 201 ? -12.547 -25.166 49.443 1.00 94.94 201 ASP A C 1
ATOM 1635 O O . ASP A 1 201 ? -11.816 -26.101 49.098 1.00 94.94 201 ASP A O 1
ATOM 1639 N N . ALA A 1 202 ? -13.282 -24.508 48.541 1.00 94.94 202 ALA A N 1
ATOM 1640 C CA . ALA A 1 202 ? -13.227 -24.813 47.113 1.00 94.94 202 ALA A CA 1
ATOM 1641 C C . ALA A 1 202 ? -11.849 -24.499 46.499 1.00 94.94 202 ALA A C 1
ATOM 1643 O O . ALA A 1 202 ? -11.341 -25.294 45.702 1.00 94.94 202 ALA A O 1
ATOM 1644 N N . PHE A 1 203 ? -11.216 -23.386 46.882 1.00 92.62 203 PHE A N 1
ATOM 1645 C CA . PHE A 1 203 ? -9.873 -23.039 46.413 1.00 92.62 203 PHE A CA 1
ATOM 1646 C C . PHE A 1 203 ? -8.810 -24.009 46.927 1.00 92.62 203 PHE A C 1
ATOM 1648 O O . PHE A 1 203 ? -7.962 -24.428 46.139 1.00 92.62 203 PHE A O 1
ATOM 1655 N N . VAL A 1 204 ? -8.895 -24.453 48.182 1.00 94.38 204 VAL A N 1
ATOM 1656 C CA . VAL A 1 204 ? -7.994 -25.480 48.732 1.00 94.38 204 VAL A CA 1
ATOM 1657 C C . VAL A 1 204 ? -8.112 -26.790 47.947 1.00 94.38 204 VAL A C 1
ATOM 1659 O O . VAL A 1 204 ? -7.104 -27.395 47.577 1.00 94.38 204 VAL A O 1
ATOM 1662 N N . LYS A 1 205 ? -9.334 -27.219 47.605 1.00 95.38 205 LYS A N 1
ATOM 1663 C CA . LYS A 1 205 ? -9.552 -28.403 46.752 1.00 95.38 205 LYS A CA 1
ATOM 1664 C C . LYS A 1 205 ? -8.908 -28.248 45.375 1.00 95.38 205 LYS A C 1
ATOM 1666 O O . LYS A 1 205 ? -8.269 -29.182 44.892 1.00 95.38 205 LYS A O 1
ATOM 1671 N N . LEU A 1 206 ? -9.049 -27.077 44.753 1.00 93.25 206 LEU A N 1
ATOM 1672 C CA . LEU A 1 206 ? -8.442 -26.792 43.453 1.00 93.25 206 LEU A CA 1
ATOM 1673 C C . LEU A 1 206 ? -6.911 -26.738 43.524 1.00 93.25 206 LEU A C 1
ATOM 1675 O O . LEU A 1 206 ? -6.253 -27.283 42.638 1.00 93.25 206 LEU A O 1
ATOM 1679 N N . GLN A 1 207 ? -6.337 -26.147 44.572 1.00 93.12 207 GLN A N 1
ATOM 1680 C CA . GLN A 1 207 ? -4.892 -26.140 44.813 1.00 93.12 207 GLN A CA 1
ATOM 1681 C C . GLN A 1 207 ? -4.341 -27.563 44.942 1.00 93.12 207 GLN A C 1
ATOM 1683 O O . GLN A 1 207 ? -3.412 -27.934 44.223 1.00 93.12 207 GLN A O 1
ATOM 1688 N N . ASN A 1 208 ? -4.981 -28.393 45.770 1.00 92.50 208 ASN A N 1
ATOM 1689 C CA . ASN A 1 208 ? -4.594 -29.789 45.969 1.00 92.50 208 ASN A CA 1
ATOM 1690 C C . ASN A 1 208 ? -4.678 -30.600 44.667 1.00 92.50 208 ASN A C 1
ATOM 1692 O O . ASN A 1 208 ? -3.770 -31.367 44.358 1.00 92.50 208 ASN A O 1
ATOM 1696 N N . ALA A 1 209 ? -5.735 -30.404 43.872 1.00 91.44 209 ALA A N 1
ATOM 1697 C CA . ALA A 1 209 ? -5.910 -31.095 42.595 1.00 91.44 209 ALA A CA 1
ATOM 1698 C C . ALA A 1 209 ? -4.912 -30.639 41.515 1.00 91.44 209 ALA A C 1
ATOM 1700 O O . ALA A 1 209 ? -4.531 -31.428 40.651 1.00 91.44 209 ALA A O 1
ATOM 1701 N N . THR A 1 210 ? -4.494 -29.371 41.544 1.00 89.31 210 THR A N 1
ATOM 1702 C CA . THR A 1 210 ? -3.547 -28.803 40.567 1.00 89.31 210 THR A CA 1
ATOM 1703 C C . THR A 1 210 ? -2.085 -28.877 41.015 1.00 89.31 210 THR A C 1
ATOM 1705 O O . THR A 1 210 ? -1.195 -28.598 40.210 1.00 89.31 210 THR A O 1
ATOM 1708 N N . GLY A 1 211 ? -1.823 -29.287 42.261 1.00 90.38 211 GLY A N 1
ATOM 1709 C CA . GLY A 1 211 ? -0.481 -29.413 42.829 1.00 90.38 211 GLY A CA 1
ATOM 1710 C C . GLY A 1 211 ? 0.224 -28.072 43.042 1.00 90.38 211 GLY A C 1
ATOM 1711 O O . GLY A 1 211 ? 1.452 -28.016 43.000 1.00 90.38 211 GLY A O 1
ATOM 1712 N N . VAL A 1 212 ? -0.533 -26.986 43.215 1.00 92.38 212 VAL A N 1
ATOM 1713 C CA . VAL A 1 212 ? 0.012 -25.640 43.453 1.00 92.38 212 VAL A CA 1
ATOM 1714 C C . VAL A 1 212 ? -0.213 -25.219 44.893 1.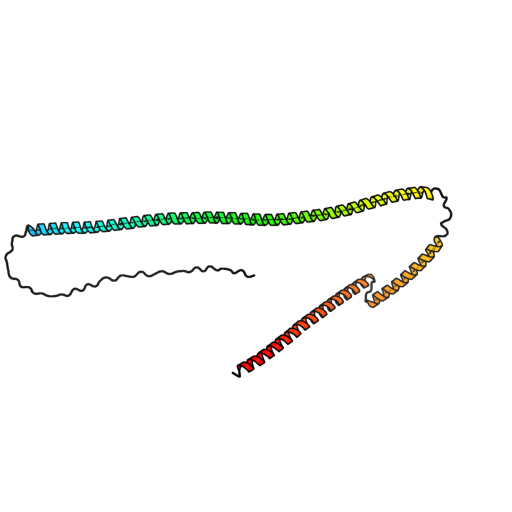00 92.38 212 VAL A C 1
ATOM 1716 O O . VAL A 1 212 ? -1.212 -25.578 45.506 1.00 92.38 212 VAL A O 1
ATOM 1719 N N . SER A 1 213 ? 0.713 -24.429 45.427 1.00 88.88 213 SER A N 1
ATOM 1720 C CA . SER A 1 213 ? 0.647 -23.941 46.808 1.00 88.88 213 SER A CA 1
ATOM 1721 C C . SER A 1 213 ? -0.098 -22.612 46.960 1.00 88.88 213 SER A C 1
ATOM 1723 O O . SER A 1 213 ? -0.341 -22.185 48.084 1.00 88.88 213 SER A O 1
ATOM 1725 N N . ARG A 1 214 ? -0.418 -21.929 45.854 1.00 90.19 214 ARG A N 1
ATOM 1726 C CA . ARG A 1 214 ? -1.038 -20.595 45.840 1.00 90.19 214 ARG A CA 1
ATOM 1727 C C . ARG A 1 214 ? -2.266 -20.562 44.932 1.00 90.19 214 ARG A C 1
ATOM 1729 O O . ARG A 1 214 ? -2.238 -21.126 43.837 1.00 90.19 214 ARG A O 1
ATOM 1736 N N . SER A 1 215 ? -3.330 -19.878 45.358 1.00 88.62 215 SER A N 1
ATOM 1737 C CA . SER A 1 215 ? -4.613 -19.821 44.631 1.00 88.62 215 SER A CA 1
ATOM 1738 C C . SER A 1 215 ? -4.477 -19.135 43.274 1.00 88.62 215 SER A C 1
ATOM 1740 O O . SER A 1 215 ? -5.130 -19.527 42.309 1.00 88.62 215 SER A O 1
ATOM 1742 N N . GLU A 1 216 ? -3.591 -18.147 43.174 1.00 90.31 216 GLU A N 1
ATOM 1743 C CA . GLU A 1 216 ? -3.347 -17.373 41.958 1.00 90.31 216 GLU A CA 1
ATOM 1744 C C . GLU A 1 216 ? -2.717 -18.227 40.844 1.00 90.31 216 GLU A C 1
ATOM 1746 O O . GLU A 1 216 ? -2.876 -17.937 39.658 1.00 90.31 216 GLU A O 1
ATOM 1751 N N . GLU A 1 217 ? -2.029 -19.312 41.208 1.00 91.81 217 GLU A N 1
ATOM 1752 C CA . GLU A 1 217 ? -1.324 -20.192 40.271 1.00 91.81 217 GLU A CA 1
ATOM 1753 C C . GLU A 1 217 ? -2.230 -21.277 39.669 1.00 91.81 217 GLU A C 1
ATOM 1755 O O . GLU A 1 217 ? -1.916 -21.832 38.610 1.00 91.81 217 GLU A O 1
ATOM 1760 N N . VAL A 1 218 ? -3.376 -21.555 40.305 1.00 93.62 218 VAL A N 1
ATOM 1761 C CA . VAL A 1 218 ? -4.346 -22.582 39.884 1.00 93.62 218 VAL A CA 1
ATOM 1762 C C . VAL A 1 218 ? -4.792 -22.340 38.441 1.00 93.62 218 VAL A C 1
ATOM 1764 O O . VAL A 1 218 ? -4.747 -23.245 37.603 1.00 93.62 218 VAL A O 1
ATOM 1767 N N . LEU A 1 219 ? -5.166 -21.098 38.116 1.00 92.12 219 LEU A N 1
ATOM 1768 C CA . LEU A 1 219 ? -5.625 -20.732 36.776 1.00 92.12 219 LEU A CA 1
ATOM 1769 C C . LEU A 1 219 ? -4.521 -20.923 35.724 1.00 92.12 219 LEU A C 1
ATOM 1771 O O . LEU A 1 219 ? -4.778 -21.456 34.645 1.00 92.12 219 LEU A O 1
ATOM 1775 N N . GLY A 1 220 ? -3.280 -20.547 36.047 1.00 93.00 220 GLY A N 1
ATOM 1776 C CA . GLY A 1 220 ? -2.135 -20.704 35.148 1.00 93.00 220 GLY A CA 1
ATOM 1777 C C . GLY A 1 220 ? -1.858 -22.167 34.784 1.00 93.00 220 GLY A C 1
ATOM 1778 O O . GLY A 1 220 ? -1.561 -22.475 33.623 1.00 93.00 220 GLY A O 1
ATOM 1779 N N . ARG A 1 221 ? -2.024 -23.094 35.739 1.00 93.75 221 ARG A N 1
ATOM 1780 C CA . ARG A 1 221 ? -1.919 -24.539 35.475 1.00 93.75 221 ARG A CA 1
ATOM 1781 C C . ARG A 1 221 ? -3.012 -25.027 34.532 1.00 93.75 221 ARG A C 1
ATOM 1783 O O . ARG A 1 221 ? -2.686 -25.731 33.579 1.00 93.75 221 ARG A O 1
ATOM 1790 N N . PHE A 1 222 ? -4.268 -24.622 34.735 1.00 93.62 222 PHE A N 1
ATOM 1791 C CA . PHE A 1 222 ? -5.368 -24.996 33.839 1.00 93.62 222 PHE A CA 1
ATOM 1792 C C . PHE A 1 222 ? -5.166 -24.473 32.417 1.00 93.62 222 PHE A C 1
ATOM 1794 O O . PHE A 1 222 ? -5.335 -25.229 31.464 1.00 93.62 222 PHE A O 1
ATOM 1801 N N . LEU A 1 223 ? -4.738 -23.218 32.257 1.00 94.75 223 LEU A N 1
ATOM 1802 C CA . LEU A 1 223 ? -4.440 -22.657 30.935 1.00 94.75 223 LEU A CA 1
ATOM 1803 C C . LEU A 1 223 ? -3.295 -23.411 30.239 1.00 94.75 223 LEU A C 1
ATOM 1805 O O . LEU A 1 223 ? -3.370 -23.695 29.044 1.00 94.75 223 LEU A O 1
ATOM 1809 N N . SER A 1 224 ? -2.265 -23.809 30.989 1.00 93.75 224 SER A N 1
ATOM 1810 C CA . SER A 1 224 ? -1.148 -24.606 30.461 1.00 93.75 224 SER A CA 1
ATOM 1811 C C . SER A 1 224 ? -1.573 -26.028 30.070 1.00 93.75 224 SER A C 1
ATOM 1813 O O . SER A 1 224 ? -1.155 -26.544 29.029 1.00 93.75 224 SER A O 1
ATOM 1815 N N . GLN A 1 225 ? -2.436 -26.660 30.873 1.00 94.12 225 GLN A N 1
ATOM 1816 C CA . GLN A 1 225 ? -3.029 -27.963 30.559 1.00 94.12 225 GLN A CA 1
ATOM 1817 C C . GLN A 1 225 ? -3.925 -27.882 29.321 1.00 94.12 225 GLN A C 1
ATOM 1819 O O . GLN A 1 225 ? -3.831 -28.742 28.447 1.00 94.12 225 GLN A O 1
ATOM 1824 N N . GLN A 1 226 ? -4.739 -26.830 29.208 1.00 95.62 226 GLN A N 1
ATOM 1825 C CA . GLN A 1 226 ? -5.586 -26.576 28.045 1.00 95.62 226 GLN A CA 1
ATOM 1826 C C . GLN A 1 226 ? -4.740 -26.397 26.777 1.00 95.62 226 GLN A C 1
ATOM 1828 O O . GLN A 1 226 ? -4.984 -27.072 25.783 1.00 95.62 226 GLN A O 1
ATOM 1833 N N . SER A 1 227 ? -3.678 -25.586 26.836 1.00 96.25 227 SER A N 1
ATOM 1834 C CA . SER A 1 227 ? -2.744 -25.396 25.716 1.00 96.25 227 SER A CA 1
ATOM 1835 C C . SER A 1 227 ? -2.058 -26.703 25.288 1.00 96.25 227 SER A C 1
ATOM 1837 O O . SER A 1 227 ? -1.978 -27.016 24.095 1.00 96.25 227 SER A O 1
ATOM 1839 N N . THR A 1 228 ? -1.614 -27.515 26.255 1.00 96.06 228 THR A N 1
ATOM 1840 C CA . THR A 1 228 ? -1.026 -28.838 25.984 1.00 96.06 228 THR A CA 1
ATOM 1841 C C . THR A 1 228 ? -2.048 -29.775 25.338 1.00 96.06 228 THR A C 1
ATOM 1843 O O . THR A 1 228 ? -1.735 -30.439 24.350 1.00 96.06 228 THR A O 1
ATOM 1846 N N . LYS A 1 229 ? -3.285 -29.805 25.848 1.00 97.19 229 LYS A N 1
ATOM 1847 C CA . LYS A 1 229 ? -4.384 -30.605 25.290 1.00 97.19 229 LYS A CA 1
ATOM 1848 C C . LYS A 1 229 ? -4.688 -30.208 23.843 1.00 97.19 229 LYS A C 1
ATOM 1850 O O . LYS A 1 229 ? -4.758 -31.086 22.985 1.00 97.19 229 LYS A O 1
ATOM 1855 N N . ASP A 1 230 ? -4.801 -28.912 23.564 1.00 97.38 230 ASP A N 1
ATOM 1856 C CA . ASP A 1 230 ? -5.080 -28.395 22.221 1.00 97.38 230 ASP A CA 1
ATOM 1857 C C . ASP A 1 230 ? -3.929 -28.697 21.248 1.00 97.38 230 ASP A C 1
ATOM 1859 O O . ASP A 1 230 ? -4.158 -29.080 20.099 1.00 97.38 230 ASP A O 1
ATOM 1863 N N . SER A 1 231 ? -2.680 -28.595 21.711 1.00 97.19 231 SER A N 1
ATOM 1864 C CA . SER A 1 231 ? -1.492 -28.943 20.919 1.00 97.19 231 SER A CA 1
ATOM 1865 C C . SER A 1 231 ? -1.443 -30.437 20.587 1.00 97.19 231 SER A C 1
ATOM 1867 O O . SER A 1 231 ? -1.231 -30.803 19.430 1.00 97.19 231 SER A O 1
ATOM 1869 N N . LEU A 1 232 ? -1.720 -31.311 21.563 1.00 97.50 232 LEU A N 1
ATOM 1870 C CA . LEU A 1 232 ? -1.808 -32.758 21.343 1.00 97.50 232 LEU A CA 1
ATOM 1871 C C . LEU A 1 232 ? -2.945 -33.122 20.386 1.00 97.50 232 LEU A C 1
ATOM 1873 O O . LEU A 1 232 ? -2.780 -34.008 19.550 1.00 97.50 232 LEU A O 1
ATOM 1877 N N . GLN A 1 233 ? -4.090 -32.444 20.475 1.00 96.88 233 GLN A N 1
ATOM 1878 C CA . GLN A 1 233 ? -5.203 -32.659 19.555 1.00 96.88 233 GLN A CA 1
ATOM 1879 C C . GLN A 1 233 ? -4.828 -32.275 18.118 1.00 96.88 233 GLN A C 1
ATOM 1881 O O . GLN A 1 233 ? -5.105 -33.040 17.195 1.00 96.88 233 GLN A O 1
ATOM 1886 N N . LYS A 1 234 ? -4.143 -31.139 17.928 1.00 96.75 234 LYS A N 1
ATOM 1887 C CA . LYS A 1 234 ? -3.621 -30.731 16.614 1.00 96.75 234 LYS A CA 1
ATOM 1888 C C . LYS A 1 234 ? -2.614 -31.738 16.065 1.00 96.75 234 LYS A C 1
ATOM 1890 O O . LYS A 1 234 ? -2.720 -32.113 14.903 1.00 96.75 234 LYS A O 1
ATOM 1895 N N . MET A 1 235 ? -1.682 -32.210 16.896 1.00 96.69 235 MET A N 1
ATOM 1896 C CA . MET A 1 235 ? -0.726 -33.247 16.497 1.00 96.69 235 MET A CA 1
ATOM 1897 C C . MET A 1 235 ? -1.433 -34.534 16.073 1.00 96.69 235 MET A C 1
ATOM 1899 O O . MET A 1 235 ? -1.128 -35.065 15.013 1.00 96.69 235 MET A O 1
ATOM 1903 N N . ARG A 1 236 ? -2.415 -35.007 16.853 1.00 96.88 236 ARG A N 1
ATOM 1904 C CA . ARG A 1 236 ? -3.200 -36.202 16.506 1.00 96.88 236 ARG A CA 1
ATOM 1905 C C . ARG A 1 236 ? -3.895 -36.049 15.155 1.00 96.88 236 ARG A C 1
ATOM 1907 O O . ARG A 1 236 ? -3.766 -36.938 14.323 1.00 96.88 236 ARG A O 1
ATOM 1914 N N . ALA A 1 237 ? -4.563 -34.919 14.922 1.00 96.56 237 ALA A N 1
ATOM 1915 C CA . ALA A 1 237 ? -5.242 -34.649 13.656 1.00 96.56 237 ALA A CA 1
ATOM 1916 C C . ALA A 1 237 ? -4.262 -34.573 12.469 1.00 96.56 237 ALA A C 1
ATOM 1918 O O . ALA A 1 237 ? -4.533 -35.138 11.412 1.00 96.56 237 ALA A O 1
ATOM 1919 N N . ALA A 1 238 ? -3.106 -33.927 12.649 1.00 97.06 238 ALA A N 1
ATOM 1920 C CA . ALA A 1 238 ? -2.073 -33.841 11.618 1.00 97.06 238 ALA A CA 1
ATOM 1921 C C . ALA A 1 238 ? -1.488 -35.222 11.278 1.00 97.06 238 ALA A C 1
ATOM 1923 O O . ALA A 1 238 ? -1.400 -35.581 10.105 1.00 97.06 238 ALA A O 1
ATOM 1924 N N . THR A 1 239 ? -1.155 -36.024 12.293 1.00 97.06 239 THR A N 1
ATOM 1925 C CA . THR A 1 239 ? -0.665 -37.397 12.109 1.00 97.06 239 THR A CA 1
ATOM 1926 C C . THR A 1 239 ? -1.712 -38.287 11.439 1.00 97.06 239 THR A C 1
ATOM 1928 O O . THR A 1 239 ? -1.372 -39.096 10.579 1.00 97.06 239 THR A O 1
ATOM 1931 N N . GLU A 1 240 ? -2.991 -38.146 11.792 1.00 96.69 240 GLU A N 1
ATOM 1932 C CA . GLU A 1 240 ? -4.078 -38.898 11.160 1.00 96.69 240 GLU A CA 1
ATOM 1933 C C . GLU A 1 240 ? -4.249 -38.523 9.681 1.00 96.69 240 GLU A C 1
ATOM 1935 O O . GLU A 1 240 ? -4.370 -39.404 8.829 1.00 96.69 240 GLU A O 1
ATOM 1940 N N . GLN A 1 241 ? -4.168 -37.232 9.350 1.00 96.56 241 GLN A N 1
ATOM 1941 C CA . GLN A 1 241 ? -4.218 -36.756 7.969 1.00 96.56 241 GLN A CA 1
ATOM 1942 C C . GLN A 1 241 ? -3.023 -37.253 7.142 1.00 96.56 241 GLN A C 1
ATOM 1944 O O . GLN A 1 241 ? -3.212 -37.743 6.028 1.00 96.56 241 GLN A O 1
ATOM 1949 N N . GLU A 1 242 ? -1.804 -37.164 7.677 1.00 96.88 242 GLU A N 1
ATOM 1950 C CA . GLU A 1 242 ? -0.598 -37.668 7.013 1.00 96.88 242 GLU A CA 1
ATOM 1951 C C . GLU A 1 242 ? -0.690 -39.178 6.772 1.00 96.88 242 GLU A C 1
ATOM 1953 O O . GLU A 1 242 ? -0.436 -39.651 5.662 1.00 96.88 242 GLU A O 1
ATOM 1958 N N . LYS A 1 243 ? -1.155 -39.932 7.776 1.00 97.31 243 LYS A N 1
ATOM 1959 C CA . LYS A 1 243 ? -1.411 -41.366 7.644 1.00 97.31 243 LYS A CA 1
ATOM 1960 C C . LYS A 1 243 ? -2.400 -41.659 6.513 1.00 97.31 243 LYS A C 1
ATOM 1962 O O . LYS A 1 243 ? -2.138 -42.557 5.719 1.00 97.31 243 LYS A O 1
ATOM 1967 N N . MET A 1 244 ? -3.501 -40.910 6.399 1.00 96.75 244 MET A N 1
ATOM 1968 C CA . MET A 1 244 ? -4.461 -41.089 5.299 1.00 96.75 244 MET A CA 1
ATOM 1969 C C . MET A 1 244 ? -3.833 -40.834 3.922 1.00 96.75 244 MET A C 1
ATOM 1971 O O . MET A 1 244 ? -4.078 -41.597 2.988 1.00 96.75 244 MET A O 1
ATOM 1975 N N . VAL A 1 245 ? -3.009 -39.790 3.784 1.00 97.06 245 VAL A N 1
ATOM 1976 C CA . VAL A 1 245 ? -2.327 -39.467 2.518 1.00 97.06 245 VAL A CA 1
ATOM 1977 C C . VAL A 1 245 ? -1.340 -40.567 2.129 1.00 97.06 245 VAL A C 1
ATOM 1979 O O . VAL A 1 245 ? -1.322 -40.998 0.975 1.00 97.06 245 VAL A O 1
ATOM 1982 N N . LEU A 1 246 ? -0.541 -41.047 3.084 1.00 97.06 246 LEU A N 1
ATOM 1983 C CA . LEU A 1 246 ? 0.418 -42.125 2.848 1.00 97.06 246 LEU A CA 1
ATOM 1984 C C . LEU A 1 246 ? -0.281 -43.444 2.506 1.00 97.06 246 LEU A C 1
ATOM 1986 O O . LEU A 1 246 ? 0.144 -44.130 1.579 1.00 97.06 246 LEU A O 1
ATOM 1990 N N . GLU A 1 247 ? -1.375 -43.775 3.193 1.00 97.06 247 GLU A N 1
ATOM 1991 C CA . GLU A 1 247 ? -2.168 -44.973 2.909 1.00 97.06 247 GLU A CA 1
ATOM 1992 C C . GLU A 1 247 ? -2.771 -44.918 1.498 1.00 97.06 247 GLU A C 1
ATOM 1994 O O . GLU A 1 247 ? -2.686 -45.894 0.751 1.00 97.06 247 GLU A O 1
ATOM 1999 N N . LYS A 1 248 ? -3.294 -43.754 1.087 1.00 97.38 248 LYS A N 1
ATOM 2000 C CA . LYS A 1 248 ? -3.796 -43.536 -0.274 1.00 97.38 248 LYS A CA 1
ATOM 2001 C C . LYS A 1 248 ? -2.688 -43.701 -1.316 1.00 97.38 248 LYS A C 1
ATOM 2003 O O . LYS A 1 248 ? -2.861 -44.443 -2.278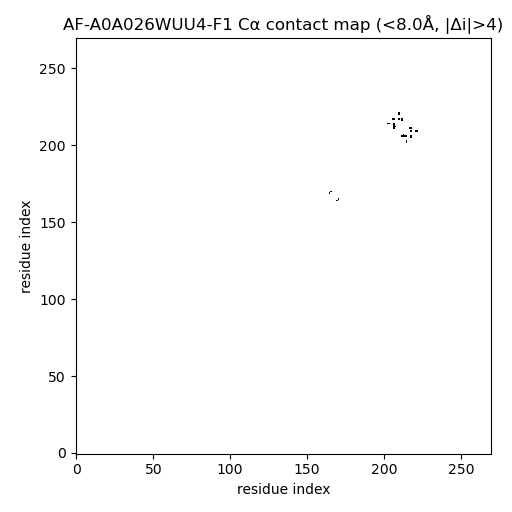 1.00 97.38 248 LYS A O 1
ATOM 2008 N N . LYS A 1 249 ? -1.524 -43.082 -1.098 1.00 96.88 249 LYS A N 1
ATOM 2009 C CA . LYS A 1 249 ? -0.372 -43.211 -2.002 1.00 96.88 249 LYS A CA 1
ATOM 2010 C C . LYS A 1 249 ? 0.122 -44.659 -2.094 1.00 96.88 249 LYS A C 1
ATOM 2012 O O . LYS A 1 249 ? 0.498 -45.112 -3.172 1.00 96.88 249 LYS A O 1
ATOM 2017 N N . ARG A 1 250 ? 0.088 -45.411 -0.986 1.00 97.19 250 ARG A N 1
ATOM 2018 C CA . ARG A 1 250 ? 0.401 -46.848 -0.979 1.00 97.19 250 ARG A CA 1
ATOM 2019 C C . ARG A 1 250 ? -0.571 -47.628 -1.865 1.00 97.19 250 ARG A C 1
ATOM 2021 O O . ARG A 1 250 ? -0.127 -48.476 -2.635 1.00 97.19 250 ARG A O 1
ATOM 2028 N N . GLN A 1 251 ? -1.872 -47.350 -1.770 1.00 96.81 251 GLN A N 1
ATOM 2029 C CA . GLN A 1 251 ? -2.896 -47.984 -2.610 1.00 96.81 251 GLN A CA 1
ATOM 2030 C C . GLN A 1 251 ? -2.712 -47.637 -4.095 1.00 96.81 251 GLN A C 1
ATOM 2032 O O . GLN A 1 251 ? -2.737 -48.539 -4.927 1.00 96.81 251 GLN A O 1
ATOM 2037 N N . GLU A 1 252 ? -2.445 -46.369 -4.422 1.00 96.00 252 GLU A N 1
ATOM 2038 C CA . GLU A 1 252 ? -2.175 -45.910 -5.795 1.00 96.00 252 GLU A CA 1
ATOM 2039 C C . GLU A 1 252 ? -0.967 -46.631 -6.414 1.00 96.00 252 GLU A C 1
ATOM 2041 O O . GLU A 1 252 ? -1.079 -47.198 -7.499 1.00 96.00 252 GLU A O 1
ATOM 2046 N N . LEU A 1 253 ? 0.165 -46.687 -5.702 1.00 95.12 253 LEU A N 1
ATOM 2047 C CA . LEU A 1 253 ? 1.360 -47.402 -6.168 1.00 95.12 253 LEU A CA 1
ATOM 2048 C C . LEU A 1 253 ? 1.118 -48.910 -6.310 1.00 95.12 253 LEU A C 1
ATOM 2050 O O . LEU A 1 253 ? 1.650 -49.533 -7.224 1.00 95.12 253 LEU A O 1
ATOM 2054 N N . THR A 1 254 ? 0.310 -49.504 -5.429 1.00 95.94 254 THR A N 1
ATOM 2055 C CA . THR A 1 254 ? -0.049 -50.928 -5.525 1.00 95.94 254 THR A CA 1
ATOM 2056 C C . THR A 1 254 ? -0.851 -51.197 -6.801 1.00 95.94 254 THR A C 1
ATOM 2058 O O . THR A 1 254 ? -0.511 -52.114 -7.547 1.00 95.94 254 THR A O 1
ATOM 2061 N N . ALA A 1 255 ? -1.839 -50.351 -7.109 1.00 93.88 255 ALA A N 1
ATOM 2062 C CA . ALA A 1 255 ? -2.611 -50.441 -8.347 1.00 93.88 255 ALA A CA 1
ATOM 2063 C C . ALA A 1 255 ? -1.739 -50.201 -9.596 1.00 93.88 255 ALA A C 1
ATOM 2065 O O . ALA A 1 255 ? -1.875 -50.898 -10.603 1.00 93.88 255 ALA A O 1
ATOM 2066 N N . GLU A 1 256 ? -0.797 -49.255 -9.542 1.00 94.00 256 GLU A N 1
ATOM 2067 C CA . GLU A 1 256 ? 0.158 -49.030 -10.633 1.00 94.00 256 GLU A CA 1
ATOM 2068 C C . GLU A 1 256 ? 1.051 -50.259 -10.867 1.00 94.00 256 GLU A C 1
ATOM 2070 O O . GLU A 1 256 ? 1.253 -50.677 -12.007 1.00 94.00 256 GLU A O 1
ATOM 2075 N N . ILE A 1 257 ? 1.541 -50.895 -9.800 1.00 93.25 257 ILE A N 1
ATOM 2076 C CA . ILE A 1 257 ? 2.316 -52.138 -9.904 1.00 93.25 257 ILE A CA 1
ATOM 2077 C C . ILE A 1 257 ? 1.476 -53.251 -10.540 1.00 93.25 257 ILE A C 1
ATOM 2079 O O . ILE A 1 257 ? 1.973 -53.960 -11.414 1.00 93.25 257 ILE A O 1
ATOM 2083 N N . GLU A 1 258 ? 0.215 -53.414 -10.139 1.00 91.88 258 GLU A N 1
ATOM 2084 C CA . GLU A 1 258 ? -0.683 -54.416 -10.725 1.00 91.88 258 GLU A CA 1
ATOM 2085 C C . GLU A 1 258 ? -0.905 -54.168 -12.222 1.00 91.88 258 GLU A C 1
ATOM 2087 O O . GLU A 1 258 ? -0.671 -55.062 -13.035 1.00 91.88 258 GLU A O 1
ATOM 2092 N N . THR A 1 259 ? -1.261 -52.946 -12.623 1.00 89.25 259 THR A N 1
ATOM 2093 C CA . THR A 1 259 ? -1.461 -52.597 -14.044 1.00 89.25 259 THR A CA 1
ATOM 2094 C C . THR A 1 259 ? -0.199 -52.787 -14.896 1.00 89.25 259 THR A C 1
ATOM 2096 O O . THR A 1 259 ? -0.290 -53.258 -16.035 1.00 89.25 259 THR A O 1
ATOM 2099 N N . ARG A 1 260 ? 0.993 -52.496 -14.354 1.00 87.31 260 ARG A N 1
ATOM 2100 C CA . ARG A 1 260 ? 2.273 -52.782 -15.024 1.00 87.31 260 ARG A CA 1
ATOM 2101 C C . ARG A 1 260 ? 2.518 -54.285 -15.184 1.00 87.31 260 ARG A C 1
ATOM 2103 O O . ARG A 1 260 ? 2.834 -54.721 -16.285 1.00 87.31 260 ARG A O 1
ATOM 2110 N N . LYS A 1 261 ? 2.266 -55.099 -14.150 1.00 86.75 261 LYS A N 1
ATOM 2111 C CA . LYS A 1 261 ? 2.355 -56.573 -14.253 1.00 86.75 261 LYS A CA 1
ATOM 2112 C C . LYS A 1 261 ? 1.443 -57.140 -15.351 1.00 86.75 261 LYS A C 1
ATOM 2114 O O . LYS A 1 261 ? 1.849 -58.034 -16.094 1.00 86.75 261 LYS A O 1
ATOM 2119 N N . PHE A 1 262 ? 0.226 -56.610 -15.489 1.00 76.62 262 PHE A N 1
ATOM 2120 C CA . PHE A 1 262 ? -0.716 -57.047 -16.530 1.00 76.62 262 PHE A CA 1
ATOM 2121 C C . PHE A 1 262 ? -0.353 -56.562 -17.946 1.00 76.62 262 PHE A C 1
ATOM 2123 O O . PHE A 1 262 ? -0.736 -57.194 -18.927 1.00 76.62 262 PHE A O 1
ATOM 2130 N N . SER A 1 263 ? 0.383 -55.457 -18.089 1.00 75.81 263 SER A N 1
ATOM 2131 C CA . SER A 1 263 ? 0.828 -54.963 -19.405 1.00 75.81 263 SER A CA 1
ATOM 2132 C C . SER A 1 263 ? 2.141 -55.598 -19.874 1.00 75.81 263 SER A C 1
ATOM 2134 O O . SER A 1 263 ? 2.314 -55.812 -21.075 1.00 75.81 263 SER A O 1
ATOM 2136 N N . GLU A 1 264 ? 3.028 -55.969 -18.949 1.00 68.8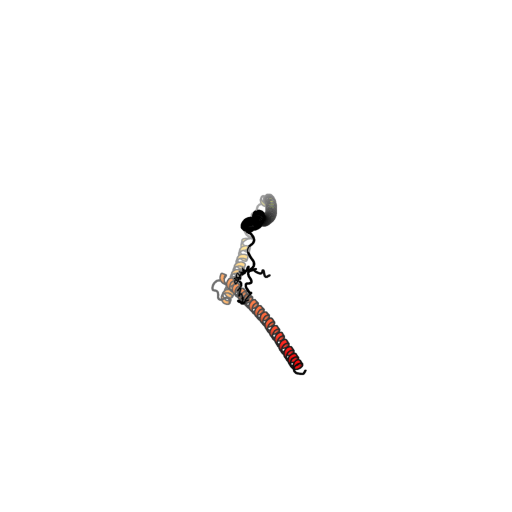8 264 GLU A N 1
ATOM 2137 C CA . GLU A 1 264 ? 4.265 -56.698 -19.251 1.00 68.88 264 GLU A CA 1
ATOM 2138 C C . GLU A 1 264 ? 3.972 -58.127 -19.736 1.00 68.88 264 GLU A C 1
ATOM 2140 O O . GLU A 1 264 ? 4.513 -58.559 -20.751 1.00 68.88 264 GLU A O 1
ATOM 2145 N N . THR A 1 265 ? 3.018 -58.819 -19.105 1.00 65.19 265 THR A N 1
ATOM 2146 C CA . THR A 1 265 ? 2.546 -60.141 -19.563 1.00 65.19 265 THR A CA 1
ATOM 2147 C C . THR A 1 265 ? 1.891 -60.083 -20.945 1.00 65.19 265 THR A C 1
ATOM 2149 O O . THR A 1 265 ? 2.177 -60.923 -21.791 1.00 65.19 265 THR A O 1
ATOM 2152 N N . LYS A 1 266 ? 1.108 -59.035 -21.234 1.00 60.75 266 LYS A N 1
ATOM 2153 C CA . LYS A 1 266 ? 0.494 -58.830 -22.557 1.00 60.75 266 LYS A CA 1
ATOM 2154 C C . LYS A 1 266 ? 1.507 -58.520 -23.671 1.00 60.75 266 LYS A C 1
ATOM 2156 O O . LYS A 1 266 ? 1.228 -58.802 -24.831 1.00 60.75 266 LYS A O 1
ATOM 2161 N N . SER A 1 267 ? 2.658 -57.935 -23.338 1.00 56.91 267 SER A N 1
ATOM 2162 C CA . SER A 1 267 ? 3.716 -57.618 -24.313 1.00 56.91 267 SER A CA 1
ATOM 2163 C C . SER A 1 267 ? 4.662 -58.798 -24.575 1.00 56.91 267 SER A C 1
ATOM 2165 O O . SER A 1 267 ? 5.354 -58.798 -25.585 1.00 56.91 267 SER A O 1
ATOM 2167 N N . ALA A 1 268 ? 4.692 -59.796 -23.684 1.00 59.88 268 ALA A N 1
ATOM 2168 C CA . ALA A 1 268 ? 5.483 -61.020 -23.838 1.00 59.88 268 ALA A CA 1
ATOM 2169 C C . ALA A 1 268 ? 4.749 -62.145 -24.603 1.00 59.88 268 ALA A C 1
ATOM 2171 O O . ALA A 1 268 ? 5.376 -63.135 -24.969 1.00 59.88 268 ALA A O 1
ATOM 2172 N N . GLU A 1 269 ? 3.440 -62.003 -24.844 1.00 50.97 269 GLU A N 1
ATOM 2173 C CA . GLU A 1 269 ? 2.592 -62.966 -25.575 1.00 50.97 269 GLU A CA 1
ATOM 2174 C C . GLU A 1 269 ? 2.323 -62.581 -27.051 1.00 50.97 269 GLU A C 1
ATOM 2176 O O . GLU A 1 269 ? 1.444 -63.171 -27.682 1.00 50.97 269 GLU A O 1
ATOM 2181 N N . GLN A 1 270 ? 3.062 -61.615 -27.621 1.00 40.91 270 GLN A N 1
ATOM 2182 C CA . GLN A 1 270 ? 3.012 -61.255 -29.052 1.00 40.91 270 GLN A CA 1
ATOM 2183 C C . GLN A 1 270 ? 4.271 -61.663 -29.815 1.00 40.91 270 GLN A C 1
ATOM 2185 O O . GLN A 1 270 ? 5.382 -61.453 -29.283 1.00 40.91 270 GLN A O 1
#

Mean predicted aligned error: 21.4 Å